Protein AF-A0A0H5QX95-F1 (afdb_monomer)

Solvent-accessible surface area (backbone atoms only — not comparable to full-atom values): 19730 Å² total; per-residue (Å²): 114,70,66,63,54,52,52,55,54,50,52,54,51,48,52,53,50,50,51,53,51,49,53,52,49,54,52,50,51,54,50,50,52,51,52,50,51,46,49,51,54,50,34,62,74,69,68,60,67,95,78,69,79,81,69,87,81,74,79,88,65,81,78,50,74,68,57,52,52,50,52,50,52,53,44,51,52,49,52,52,50,51,49,52,54,50,51,53,51,52,51,51,50,52,50,53,52,50,53,52,51,53,50,51,51,52,50,54,52,48,52,53,49,52,53,49,49,51,46,46,70,64,60,66,74,42,99,46,95,82,61,79,75,57,65,68,59,54,51,50,52,52,51,54,51,50,52,52,50,48,54,50,50,53,53,51,51,53,50,51,54,52,50,51,53,49,50,54,50,50,52,51,51,51,50,54,51,49,58,54,48,54,56,52,52,49,53,53,48,52,49,51,51,51,51,50,51,52,52,50,53,50,48,53,52,51,51,54,50,50,50,53,50,52,53,50,52,52,52,51,52,51,54,49,52,50,52,52,50,53,50,52,51,51,51,51,49,50,54,48,51,51,50,52,49,53,50,49,52,51,51,49,53,51,51,52,53,50,49,53,49,51,51,52,48,50,52,51,48,50,53,52,48,53,54,48,52,50,49,59,72,68,48,77,68,80,51,70,64,58,56,51,49,53,52,50,49,51,51,52,52,52,52,50,51,54,50,51,52,52,50,52,51,52,52,52,53,54,54,54,53,55,56,53,54,57,54,56,52,60,55,51,67,59,51,62,62,57,54,65,58,50,59,66,49,54,57,59,55,55,66,58,68,64,54,84,72,113

Foldseek 3Di:
DVVVVVVVVVVVVVVVVVVVVVVVVVVVVVLVVLVVVLVVVVCVVVVPDPPPDDDDDDPPDPDDPVRSVVSVVVSVVVVVVVVVVVVVVVVVVVVVVVVVVVVVVVVVVVVVVVVVCCCCQQQVPPPDNPDDGDPVSVVVVVVVVVVVVVVVVVVVVVVVVVVVVVVVVVVVVVVVCVVVVVVVVVVVVVVVVVVVVVVVVVVVVVVVVVVVVVVVVVVVVVVVVVVVVVVVVVVVVVVVVVVVVVVVVVVVVVVVVVVVVVVVVVVVVVVVVVVVVVVVVPPPPPDVVVVVVVVVVVVVVVVVVVVVVVVVVVVVVVVVVVVVVVVVVVVVVVVVVVVVVPVVVVVVVVVVVVVVPD

Secondary structure (DSSP, 8-state):
-HHHHHHHHHHHHHHHHHHHHHHHHHHHHHHHHHHHHHHHHHHHHHT--TTS---S----PPPPHHHHHHHHHHHHHHHHHHHHHHHHHHHHHHHHHHHHHHHHHHHHHHHHHHHHHHHIIIIIS-SSTTSPPPHHHHHHHHHHHHHHHHHHHHHHHHHHHHHHHHHHHHHHHHHHHHHHHHHHHHHHHHHHHHHHHHHHHHHHHHHHHHHHHHHHHHHHHHHHHHHHHHHHHHHHHHHHHHHHHHHHHHHHHHHHHHHHHHHHHHHHHHHHHHHHHHHHHHS-PPPHHHHHHHHHHHHHHHHHHHHHHHHHHHHHHHHHHHHHHHHHHHHHHHHHHHHTTTHHHHHHHHHHHS-S--

pLDDT: mean 83.18, std 14.87, range [41.19, 98.12]

Sequence (358 aa):
MSVNAEIEDDEVKLEHALQQVMEQTDTLVKENEMFAAYLLRQNAKMGITTDEELGDVVSIRPLTQAQKLEIILLEEQAIAADIDDITERAQKDINSLKEVIEESTIRCNEIRKDAYELRRDLLINVDDPKSEISADKIIKYFQEKINAKQEQCDKLQAKNNSLKLQIQKCDLQIKQKSEQGENLHQIDFQQLQIENSQYNAKIQQRNKQLLKLKMTTGKTVQVLNNAKHDLSNLLNENSRLNRDSAERESQISKMVNELNRVVSDIEKAKRVHKKSEGKLNNTEMPHIFDYVQQMSEIQKLQAQMKTWQRKTEIAQIGAKTKKKQKFQKSLRDHADLKTNNKLKADEAERNAQYASTF

Mean predicted aligned error: 19.97 Å

Organism: NCBI:txid70186

InterPro domains:
  IPR025254 CCDC113/CCDC96, coiled-coil [PF13870] (147-316)
  IPR051885 Coiled-coil domain-containing protein involved in ciliogenesis [PTHR15654] (10-330)

Structure (mmCIF, N/CA/C/O backbone):
data_AF-A0A0H5QX95-F1
#
_entry.id   AF-A0A0H5QX95-F1
#
loop_
_atom_site.group_PDB
_atom_site.id
_atom_site.type_symbol
_atom_site.label_atom_id
_atom_site.label_alt_id
_atom_site.label_comp_id
_atom_site.label_asym_id
_atom_site.label_entity_id
_atom_site.label_seq_id
_atom_site.pdbx_PDB_ins_code
_atom_site.Cartn_x
_atom_site.Cartn_y
_atom_site.Cartn_z
_atom_site.occupancy
_atom_site.B_iso_or_equiv
_atom_site.auth_seq_id
_atom_site.auth_comp_id
_atom_site.auth_asym_id
_atom_site.auth_atom_id
_atom_site.pdbx_PDB_model_num
ATOM 1 N N . MET A 1 1 ? -19.445 -64.650 -14.240 1.00 51.69 1 MET A N 1
ATOM 2 C CA . MET A 1 1 ? -18.675 -63.792 -13.313 1.00 51.69 1 MET A CA 1
ATOM 3 C C . MET A 1 1 ? -18.672 -62.325 -13.738 1.00 51.69 1 MET A C 1
ATOM 5 O O . MET A 1 1 ? -18.842 -61.511 -12.853 1.00 51.69 1 MET A O 1
ATOM 9 N N . SER A 1 2 ? -18.582 -61.979 -15.034 1.00 56.50 2 SER A N 1
ATOM 10 C CA . SER A 1 2 ? -18.628 -60.568 -15.492 1.00 56.50 2 SER A CA 1
ATOM 11 C C . SER A 1 2 ? -19.951 -59.843 -15.185 1.00 56.50 2 SER A C 1
ATOM 13 O O . SER A 1 2 ? -19.931 -58.744 -14.660 1.00 56.50 2 SER A O 1
ATOM 15 N N . VAL A 1 3 ? -21.097 -60.493 -15.426 1.00 58.84 3 VAL A N 1
ATOM 16 C CA . VAL A 1 3 ? -22.429 -59.862 -15.296 1.00 58.84 3 VAL A CA 1
ATOM 17 C C . VAL A 1 3 ? -22.815 -59.556 -13.842 1.00 58.84 3 VAL A C 1
ATOM 19 O O . VAL A 1 3 ? -23.413 -58.527 -13.576 1.00 58.84 3 VAL A O 1
ATOM 22 N N . ASN A 1 4 ? -22.443 -60.410 -12.879 1.00 60.12 4 ASN A N 1
ATOM 23 C CA . ASN A 1 4 ? -22.715 -60.132 -11.460 1.00 60.12 4 ASN A CA 1
ATOM 24 C C . ASN A 1 4 ? -21.856 -58.984 -10.920 1.00 60.12 4 ASN A C 1
ATOM 26 O O . ASN A 1 4 ? -22.342 -58.227 -10.096 1.00 60.12 4 ASN A O 1
ATOM 30 N N . ALA A 1 5 ? -20.614 -58.848 -11.395 1.00 60.88 5 ALA A N 1
ATOM 31 C CA . ALA A 1 5 ? -19.753 -57.732 -11.015 1.00 60.88 5 ALA A CA 1
ATOM 32 C C . ALA A 1 5 ? -20.238 -56.402 -11.624 1.00 60.88 5 ALA A C 1
ATOM 34 O O . ALA A 1 5 ? -20.121 -55.369 -10.984 1.00 60.88 5 ALA A O 1
ATOM 35 N N . GLU A 1 6 ? -20.813 -56.428 -12.832 1.00 63.06 6 GLU A N 1
ATOM 36 C CA . GLU A 1 6 ? -21.444 -55.253 -13.456 1.00 63.06 6 GLU A CA 1
ATOM 37 C C . GLU A 1 6 ? -22.732 -54.829 -12.732 1.00 63.06 6 GLU A C 1
ATOM 39 O O . GLU A 1 6 ? -22.939 -53.641 -12.516 1.00 63.06 6 GLU A O 1
ATOM 44 N N . ILE A 1 7 ? -23.565 -55.782 -12.299 1.00 69.44 7 ILE A N 1
ATOM 45 C CA . ILE A 1 7 ? -24.793 -55.492 -11.536 1.00 69.44 7 ILE A CA 1
ATOM 46 C C . ILE A 1 7 ? -24.467 -54.886 -10.163 1.00 69.44 7 ILE A C 1
ATOM 48 O O . ILE A 1 7 ? -25.114 -53.930 -9.751 1.00 69.44 7 ILE A O 1
ATOM 52 N N . GLU A 1 8 ? -23.458 -55.419 -9.473 1.00 72.62 8 GLU A N 1
ATOM 53 C CA . GLU A 1 8 ? -23.022 -54.929 -8.158 1.00 72.62 8 GLU A CA 1
ATOM 54 C C . GLU A 1 8 ? -22.387 -53.525 -8.264 1.00 72.62 8 GLU A C 1
ATOM 56 O O . GLU A 1 8 ? -22.631 -52.661 -7.425 1.00 72.62 8 GLU A O 1
ATOM 61 N N . ASP A 1 9 ? -21.648 -53.248 -9.345 1.00 76.06 9 ASP A N 1
ATOM 62 C CA . ASP A 1 9 ? -21.098 -51.916 -9.640 1.00 76.06 9 ASP A CA 1
ATOM 63 C C . ASP A 1 9 ? -22.194 -50.897 -10.026 1.00 76.06 9 ASP A C 1
ATOM 65 O O . ASP A 1 9 ? -22.097 -49.713 -9.701 1.00 76.06 9 ASP A O 1
ATOM 69 N N . ASP A 1 10 ? -23.269 -51.338 -10.683 1.00 80.19 10 ASP A N 1
ATOM 70 C CA . ASP A 1 10 ? -24.417 -50.487 -11.018 1.00 80.19 10 ASP A CA 1
ATOM 71 C C . ASP A 1 10 ? -25.326 -50.201 -9.809 1.00 80.19 10 ASP A C 1
ATOM 73 O O . ASP A 1 10 ? -25.863 -49.096 -9.700 1.00 80.19 10 ASP A O 1
ATOM 77 N N . GLU A 1 11 ? -25.451 -51.137 -8.865 1.00 84.56 11 GLU A N 1
ATOM 78 C CA . GLU A 1 11 ? -26.168 -50.939 -7.597 1.00 84.56 11 GLU A CA 1
ATOM 79 C C . GLU A 1 11 ? -25.460 -49.899 -6.714 1.00 84.56 11 GLU A C 1
ATOM 81 O O . GLU A 1 11 ? -26.091 -48.947 -6.251 1.00 84.56 11 GLU A O 1
ATOM 86 N N . VAL A 1 12 ? -24.129 -49.980 -6.598 1.00 84.75 12 VAL A N 1
ATOM 87 C CA . VAL A 1 12 ? -23.314 -48.984 -5.877 1.00 84.75 12 VAL A CA 1
ATOM 88 C C . VAL A 1 12 ? -23.410 -47.593 -6.521 1.00 84.75 12 VAL A C 1
ATOM 90 O O . VAL A 1 12 ? -23.521 -46.582 -5.820 1.00 84.75 12 VAL A O 1
ATOM 93 N N . LYS A 1 13 ? -23.410 -47.502 -7.858 1.00 85.69 13 LYS A N 1
ATOM 94 C CA . LYS A 1 13 ? -23.621 -46.220 -8.561 1.00 85.69 13 LYS A CA 1
ATOM 95 C C . LYS A 1 13 ? -25.009 -45.644 -8.296 1.00 85.69 13 LYS A C 1
ATOM 97 O O . LYS A 1 13 ? -25.142 -44.424 -8.176 1.00 85.69 13 LYS A O 1
ATOM 102 N N . LEU A 1 14 ? -26.031 -46.496 -8.219 1.00 88.50 14 LEU A N 1
ATOM 103 C CA . LEU A 1 14 ? -27.404 -46.075 -7.961 1.00 88.50 14 LEU A CA 1
ATOM 104 C C . LEU A 1 14 ? -27.579 -45.577 -6.521 1.00 88.50 14 LEU A C 1
ATOM 106 O O . LEU A 1 14 ? -28.212 -44.540 -6.321 1.00 88.50 14 LEU A O 1
ATOM 110 N N . GLU A 1 15 ? -26.973 -46.247 -5.538 1.00 88.06 15 GLU A N 1
ATOM 111 C CA . GLU A 1 15 ? -26.943 -45.783 -4.145 1.00 88.06 15 GLU A CA 1
ATOM 112 C C . GLU A 1 15 ? -26.248 -44.424 -4.015 1.00 88.06 15 GLU A C 1
ATOM 114 O O . GLU A 1 15 ? -26.789 -43.505 -3.398 1.00 88.06 15 GLU A O 1
ATOM 119 N N . HIS A 1 16 ? -25.094 -44.249 -4.665 1.00 89.81 16 HIS A N 1
ATOM 120 C CA . HIS A 1 16 ? -24.393 -42.965 -4.674 1.00 89.81 16 HIS A CA 1
ATOM 121 C C . HIS A 1 16 ? -25.232 -41.854 -5.331 1.00 89.81 16 HIS A C 1
ATOM 123 O O . HIS A 1 16 ? -25.285 -40.728 -4.833 1.00 89.81 16 HIS A O 1
ATOM 129 N N . ALA A 1 17 ? -25.914 -42.152 -6.442 1.00 89.94 17 ALA A N 1
ATOM 130 C CA . ALA A 1 17 ? -26.802 -41.197 -7.103 1.00 89.94 17 ALA A CA 1
ATOM 131 C C . ALA A 1 17 ? -28.010 -40.828 -6.225 1.00 89.94 17 ALA A C 1
ATOM 133 O O . ALA A 1 17 ? -28.379 -39.655 -6.155 1.00 89.94 17 ALA A O 1
ATOM 134 N N . LEU A 1 18 ? -28.598 -41.800 -5.521 1.00 90.62 18 LEU A N 1
ATOM 135 C CA . LEU A 1 18 ? -29.688 -41.563 -4.576 1.00 90.62 18 LEU A CA 1
ATOM 136 C C . LEU A 1 18 ? -29.231 -40.662 -3.425 1.00 90.62 18 LEU A C 1
ATOM 138 O O . LEU A 1 18 ? -29.912 -39.687 -3.111 1.00 90.62 18 LEU A O 1
ATOM 142 N N . GLN A 1 19 ? -28.060 -40.936 -2.847 1.00 92.88 19 GLN A N 1
ATOM 143 C CA . GLN A 1 19 ? -27.494 -40.115 -1.781 1.00 92.88 19 GLN A CA 1
ATOM 144 C C . GLN A 1 19 ? -27.239 -38.675 -2.246 1.00 92.88 19 GLN A C 1
ATOM 146 O O . GLN A 1 19 ? -27.608 -37.729 -1.551 1.00 92.88 19 GLN A O 1
ATOM 151 N N . GLN A 1 20 ? -26.708 -38.490 -3.456 1.00 92.44 20 GLN A N 1
ATOM 152 C CA . GLN A 1 20 ? -26.499 -37.160 -4.029 1.00 92.44 20 GLN A CA 1
ATOM 153 C C . GLN A 1 20 ? -27.817 -36.390 -4.222 1.00 92.44 20 GLN A C 1
ATOM 155 O O . GLN A 1 20 ? -27.879 -35.188 -3.959 1.00 92.44 20 GLN A O 1
ATOM 160 N N . VAL A 1 21 ? -28.884 -37.064 -4.664 1.00 92.50 21 VAL A N 1
ATOM 161 C CA . VAL A 1 21 ? -30.214 -36.450 -4.820 1.00 92.50 21 VAL A CA 1
ATOM 162 C C . VAL A 1 21 ? -30.836 -36.108 -3.465 1.00 92.50 21 VAL A C 1
ATOM 164 O O . VAL A 1 21 ? -31.460 -35.054 -3.333 1.00 92.50 21 VAL A O 1
ATOM 167 N N . MET A 1 22 ? -30.652 -36.953 -2.448 1.00 92.88 22 MET A N 1
ATOM 168 C CA . MET A 1 22 ? -31.105 -36.666 -1.084 1.00 92.88 22 MET A CA 1
ATOM 169 C C . MET A 1 22 ? -30.407 -35.427 -0.518 1.00 92.88 22 MET A C 1
ATOM 171 O O . MET A 1 22 ? -31.083 -34.513 -0.056 1.00 92.88 22 MET A O 1
ATOM 175 N N . GLU A 1 23 ? -29.082 -35.337 -0.650 1.00 92.50 23 GLU A N 1
ATOM 176 C CA . GLU A 1 23 ? -28.319 -34.160 -0.219 1.00 92.50 23 GLU A CA 1
ATOM 177 C C . GLU A 1 23 ? -28.776 -32.885 -0.946 1.00 92.50 23 GLU A C 1
ATOM 179 O O . GLU A 1 23 ? -28.987 -31.847 -0.317 1.00 92.50 23 GLU A O 1
ATOM 184 N N . GLN A 1 24 ? -29.000 -32.955 -2.262 1.00 91.44 24 GLN A N 1
ATOM 185 C CA . GLN A 1 24 ? -29.540 -31.828 -3.030 1.00 91.44 24 GLN A CA 1
ATOM 186 C C . GLN A 1 24 ? -30.939 -31.424 -2.556 1.00 91.44 24 GLN A C 1
ATOM 188 O O . GLN A 1 24 ? -31.224 -30.235 -2.409 1.00 91.44 24 GLN A 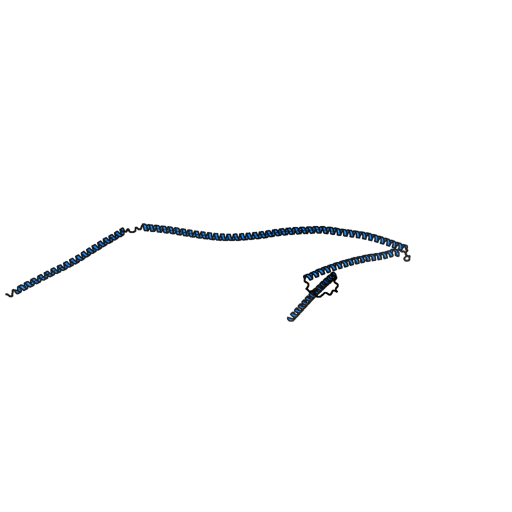O 1
ATOM 193 N N . THR A 1 25 ? -31.801 -32.398 -2.274 1.00 92.81 25 THR A N 1
ATOM 194 C CA . THR A 1 25 ? -33.148 -32.141 -1.754 1.00 92.81 25 THR A CA 1
ATOM 195 C C . THR A 1 25 ? -33.076 -31.438 -0.400 1.00 92.81 25 THR A C 1
ATOM 197 O O . THR A 1 25 ? -33.723 -30.409 -0.223 1.00 92.81 25 THR A O 1
ATOM 200 N N . ASP A 1 26 ? -32.221 -31.903 0.511 1.00 92.25 26 ASP A N 1
ATOM 201 C CA . ASP A 1 26 ? -32.013 -31.271 1.817 1.00 92.25 26 ASP A CA 1
ATOM 202 C C . ASP A 1 26 ? -31.502 -29.830 1.687 1.00 92.25 26 ASP A C 1
ATOM 204 O O . ASP A 1 26 ? -31.935 -28.942 2.426 1.00 92.25 26 ASP A O 1
ATOM 208 N N . THR A 1 27 ? -30.599 -29.564 0.736 1.00 88.25 27 THR A N 1
ATOM 209 C CA . THR A 1 27 ? -30.129 -28.191 0.486 1.00 88.25 27 THR A CA 1
ATOM 210 C C . THR A 1 27 ? -31.245 -27.280 -0.019 1.00 88.25 27 THR A C 1
ATOM 212 O O . THR A 1 27 ? -31.365 -26.155 0.462 1.00 88.25 27 THR A O 1
ATOM 215 N N . LEU A 1 28 ? -32.100 -27.768 -0.923 1.00 86.62 28 LEU A N 1
ATOM 216 C CA . LEU A 1 28 ? -33.229 -27.005 -1.457 1.00 86.62 28 LEU A CA 1
ATOM 217 C C . LEU A 1 28 ? -34.307 -26.753 -0.401 1.00 86.62 28 LEU A C 1
ATOM 219 O O . LEU A 1 28 ? -34.898 -25.677 -0.379 1.00 86.62 28 LEU A O 1
ATOM 223 N N . VAL A 1 29 ? -34.557 -27.717 0.489 1.00 90.44 29 VAL A N 1
ATOM 224 C CA . VAL A 1 29 ? -35.488 -27.541 1.612 1.00 90.44 29 VAL A CA 1
ATOM 225 C C . VAL A 1 29 ? -35.004 -26.416 2.524 1.00 90.44 29 VAL A C 1
ATOM 227 O O . VAL A 1 29 ? -35.762 -25.483 2.777 1.00 90.44 29 VAL A O 1
ATOM 230 N N . LYS A 1 30 ? -33.729 -26.432 2.928 1.00 87.00 30 LYS A N 1
ATOM 231 C CA . LYS A 1 30 ? -33.139 -25.367 3.760 1.00 87.00 30 LYS A CA 1
ATOM 232 C C . LYS A 1 30 ? -33.158 -24.004 3.068 1.00 87.00 30 LYS A C 1
ATOM 234 O O . LYS A 1 30 ? -33.430 -22.989 3.704 1.00 87.00 30 LYS A O 1
ATOM 239 N N . GLU A 1 31 ? -32.878 -23.970 1.766 1.00 85.00 31 GLU A N 1
ATOM 240 C CA . GLU A 1 31 ? -32.945 -22.743 0.966 1.00 85.00 31 GLU A CA 1
ATOM 241 C C . GLU A 1 31 ? -34.378 -22.177 0.940 1.00 85.00 31 GLU A C 1
ATOM 243 O O . GLU A 1 31 ? -34.580 -20.984 1.170 1.00 85.00 31 GLU A O 1
ATOM 248 N N . ASN A 1 32 ? -35.380 -23.036 0.740 1.00 86.38 32 ASN A N 1
ATOM 249 C CA . ASN A 1 32 ? -36.789 -22.643 0.743 1.00 86.38 32 ASN A CA 1
ATOM 250 C C . ASN A 1 32 ? -37.267 -22.173 2.122 1.00 86.38 32 ASN A C 1
ATOM 252 O O . ASN A 1 32 ? -38.012 -21.198 2.198 1.00 86.38 32 ASN A O 1
ATOM 256 N N . GLU A 1 33 ? -36.838 -22.826 3.203 1.00 87.62 33 GLU A N 1
ATOM 257 C CA . GLU A 1 33 ? -37.127 -22.390 4.575 1.00 87.62 33 GLU A CA 1
ATOM 258 C C . GLU A 1 33 ? -36.567 -20.990 4.846 1.00 87.62 33 GLU A C 1
ATOM 260 O O . GLU A 1 33 ? -37.268 -20.135 5.388 1.00 87.62 33 GLU A O 1
ATOM 265 N N . MET A 1 34 ? -35.335 -20.723 4.406 1.00 86.00 34 MET A N 1
ATOM 266 C CA . MET A 1 34 ? -34.700 -19.413 4.546 1.00 86.00 34 MET A CA 1
ATOM 267 C C . MET A 1 34 ? -35.433 -18.336 3.734 1.00 86.00 34 MET A C 1
ATOM 269 O O . MET A 1 34 ? -35.725 -17.260 4.256 1.00 86.00 34 MET A O 1
ATOM 273 N N . PHE A 1 35 ? -35.832 -18.630 2.493 1.00 86.75 35 PHE A N 1
ATOM 274 C CA . PHE A 1 35 ? -36.638 -17.694 1.704 1.00 86.75 35 PHE A CA 1
ATOM 275 C C . PHE A 1 35 ? -38.032 -17.464 2.292 1.00 86.75 35 PHE A C 1
ATOM 277 O O . PHE A 1 35 ? -38.523 -16.335 2.273 1.00 86.75 35 PHE A O 1
ATOM 284 N N . ALA A 1 36 ? -38.666 -18.498 2.843 1.00 86.06 36 ALA A N 1
ATOM 285 C CA . ALA A 1 36 ? -39.937 -18.356 3.539 1.00 86.06 36 ALA A CA 1
ATOM 286 C C . ALA A 1 36 ? -39.793 -17.461 4.782 1.00 86.06 36 ALA A C 1
ATOM 288 O O . ALA A 1 36 ? -40.630 -16.584 4.997 1.00 86.06 36 ALA A O 1
ATOM 289 N N . ALA A 1 37 ? -38.714 -17.619 5.556 1.00 84.56 37 ALA A N 1
ATOM 290 C CA . ALA A 1 37 ? -38.405 -16.759 6.698 1.00 84.56 37 ALA A CA 1
ATOM 291 C C . ALA A 1 37 ? -38.192 -15.296 6.276 1.00 84.56 37 ALA A C 1
ATOM 293 O O . ALA A 1 37 ? -38.796 -14.392 6.861 1.00 84.56 37 ALA A O 1
ATOM 294 N N . TYR A 1 38 ? -37.430 -15.065 5.203 1.00 86.25 38 TYR A N 1
ATOM 295 C CA . TYR A 1 38 ? -37.239 -13.733 4.632 1.00 86.25 38 TYR A CA 1
ATOM 296 C C . TYR A 1 38 ? -38.572 -13.086 4.225 1.00 86.25 38 TYR A C 1
ATOM 298 O O . TYR A 1 38 ? -38.851 -11.942 4.595 1.00 86.25 38 TYR A O 1
ATOM 306 N N . LEU A 1 39 ? -39.433 -13.826 3.518 1.00 85.00 39 LEU A N 1
ATOM 307 C CA . LEU A 1 39 ? -40.754 -13.341 3.109 1.00 85.00 39 LEU A CA 1
ATOM 308 C C . LEU A 1 39 ? -41.641 -13.025 4.314 1.00 85.00 39 LEU A C 1
ATOM 310 O O . LEU A 1 39 ? -42.301 -11.990 4.324 1.00 85.00 39 LEU A O 1
ATOM 314 N N . LEU A 1 40 ? -41.629 -13.861 5.355 1.00 84.75 40 LEU A N 1
ATOM 315 C CA . LEU A 1 40 ? -42.364 -13.595 6.594 1.00 84.75 40 LEU A CA 1
ATOM 316 C C . LEU A 1 40 ? -41.897 -12.296 7.259 1.00 84.75 40 LEU A C 1
ATOM 318 O O . LEU A 1 40 ? -42.730 -11.467 7.630 1.00 84.75 40 LEU A O 1
ATOM 322 N N . ARG A 1 41 ? -40.582 -12.067 7.362 1.00 83.06 41 ARG A N 1
ATOM 323 C CA . ARG A 1 41 ? -40.036 -10.814 7.911 1.00 83.06 41 ARG A CA 1
ATOM 324 C C . ARG A 1 41 ? -40.379 -9.610 7.046 1.00 83.06 41 ARG A C 1
ATOM 326 O O . ARG A 1 41 ? -40.667 -8.540 7.577 1.00 83.06 41 ARG A O 1
ATOM 333 N N . GLN A 1 42 ? -40.341 -9.758 5.725 1.00 82.12 42 GLN A N 1
ATOM 334 C CA . GLN A 1 42 ? -40.673 -8.681 4.800 1.00 82.12 42 GLN A CA 1
ATOM 335 C C . GLN A 1 42 ? -42.162 -8.331 4.865 1.00 82.12 42 GLN A C 1
ATOM 337 O O . GLN A 1 42 ? -42.504 -7.153 4.964 1.00 82.12 42 GLN A O 1
ATOM 342 N N . ASN A 1 43 ? -43.036 -9.335 4.909 1.00 80.31 43 ASN A N 1
ATOM 343 C CA . ASN A 1 43 ? -44.477 -9.152 5.071 1.00 80.31 43 ASN A CA 1
ATOM 344 C C . ASN A 1 43 ? -44.807 -8.506 6.422 1.00 80.31 43 ASN A C 1
ATOM 346 O O . ASN A 1 43 ? -45.608 -7.573 6.472 1.00 80.31 43 ASN A O 1
ATOM 350 N N . ALA A 1 44 ? -44.120 -8.914 7.496 1.00 77.12 44 ALA A N 1
ATOM 351 C CA . ALA A 1 44 ? -44.236 -8.283 8.809 1.00 77.12 44 ALA A CA 1
ATOM 352 C C . ALA A 1 44 ? -43.782 -6.810 8.796 1.00 77.12 44 ALA A C 1
ATOM 354 O O . ALA A 1 44 ? -44.447 -5.961 9.386 1.00 77.12 44 ALA A O 1
ATOM 355 N N . LYS A 1 45 ? -42.692 -6.476 8.087 1.00 75.62 45 LYS A N 1
ATOM 356 C CA . LYS A 1 45 ? -42.226 -5.084 7.911 1.00 75.62 45 LYS A CA 1
ATOM 357 C C . LYS A 1 45 ? -43.188 -4.232 7.076 1.00 75.62 45 LYS A C 1
ATOM 359 O O . LYS A 1 45 ? -43.314 -3.040 7.336 1.00 75.62 45 LYS A O 1
ATOM 364 N N . MET A 1 46 ? -43.844 -4.829 6.082 1.00 70.19 46 MET A N 1
ATOM 365 C CA . MET A 1 46 ? -44.781 -4.152 5.175 1.00 70.19 46 MET A CA 1
ATOM 366 C C . MET A 1 46 ? -46.213 -4.075 5.727 1.00 70.19 46 MET A C 1
ATOM 368 O O . MET A 1 46 ? -47.058 -3.428 5.114 1.00 70.19 46 MET A O 1
ATOM 372 N N . GLY A 1 47 ? -46.497 -4.709 6.871 1.00 64.50 47 GLY A N 1
ATOM 373 C CA . GLY A 1 47 ? -47.824 -4.705 7.492 1.00 64.50 47 GLY A CA 1
ATOM 374 C C . GLY A 1 47 ? -48.891 -5.459 6.692 1.00 64.50 47 GLY A C 1
ATOM 375 O O . GLY A 1 47 ? -50.078 -5.199 6.873 1.00 64.50 47 GLY A O 1
ATOM 376 N N . ILE A 1 48 ? -48.485 -6.371 5.803 1.00 61.19 48 ILE A N 1
ATOM 377 C CA . ILE A 1 48 ? -49.402 -7.145 4.960 1.00 61.19 48 ILE A CA 1
ATOM 378 C C . ILE A 1 48 ? -49.975 -8.289 5.803 1.00 61.19 48 ILE A C 1
ATOM 380 O O . ILE A 1 48 ? -49.267 -9.230 6.163 1.00 61.19 48 ILE A O 1
ATOM 384 N N . THR A 1 49 ? -51.262 -8.198 6.133 1.00 56.41 49 THR A N 1
ATOM 385 C CA . THR A 1 49 ? -52.050 -9.295 6.706 1.00 56.41 49 THR A CA 1
ATOM 386 C C . THR A 1 49 ? -52.421 -10.282 5.605 1.00 56.41 49 THR A C 1
ATOM 388 O O . THR A 1 49 ? -52.826 -9.872 4.524 1.00 56.41 49 THR A O 1
ATOM 391 N N . THR A 1 50 ? -52.300 -11.576 5.885 1.00 53.34 50 THR A N 1
ATOM 392 C CA . THR A 1 50 ? -52.350 -12.715 4.946 1.00 53.34 50 THR A CA 1
ATOM 393 C C . THR A 1 50 ? -53.653 -12.927 4.153 1.00 53.34 50 THR A C 1
ATOM 395 O O . THR A 1 50 ? -53.758 -13.935 3.464 1.00 53.34 50 THR A O 1
ATOM 398 N N . ASP A 1 51 ? -54.612 -12.001 4.206 1.00 48.41 51 ASP A N 1
ATOM 399 C CA . ASP A 1 51 ? -55.963 -12.165 3.643 1.00 48.41 51 ASP A CA 1
ATOM 400 C C . ASP A 1 51 ? -56.227 -11.350 2.361 1.00 48.41 51 ASP A C 1
ATOM 402 O O . ASP A 1 51 ? -57.354 -11.333 1.867 1.00 48.41 51 ASP A O 1
ATOM 406 N N . GLU A 1 52 ? -55.220 -10.700 1.769 1.00 52.16 52 GLU A N 1
ATOM 407 C CA . GLU A 1 52 ? -55.340 -10.218 0.386 1.00 52.16 52 GLU A CA 1
ATOM 408 C C . GLU A 1 52 ? -54.931 -11.336 -0.579 1.00 52.16 52 GLU A C 1
ATOM 410 O O . GLU A 1 52 ? -53.747 -11.631 -0.756 1.00 52.16 52 GLU A O 1
ATOM 415 N N . GLU A 1 53 ? -55.940 -11.981 -1.179 1.00 50.72 53 GLU A N 1
ATOM 416 C CA . GLU A 1 53 ? -55.791 -12.922 -2.291 1.00 50.72 53 GLU A CA 1
ATOM 417 C C . GLU A 1 53 ? -54.814 -12.346 -3.327 1.00 50.72 53 GLU A C 1
ATOM 419 O O . GLU A 1 53 ? -55.096 -11.338 -3.981 1.00 50.72 53 GLU A O 1
ATOM 424 N N . LEU A 1 54 ? -53.645 -12.985 -3.466 1.00 49.41 54 LEU A N 1
ATOM 425 C CA . LEU A 1 54 ? -52.680 -12.635 -4.501 1.00 49.41 54 LEU A CA 1
ATOM 426 C C . LEU A 1 54 ? -53.341 -12.851 -5.864 1.00 49.41 54 LEU A C 1
ATOM 428 O O . LEU A 1 54 ? -53.512 -13.980 -6.325 1.00 49.41 54 LEU A O 1
ATOM 432 N N . GLY A 1 55 ? -53.711 -11.734 -6.485 1.00 42.16 55 GLY A N 1
ATOM 433 C CA . GLY A 1 55 ? -54.224 -11.674 -7.839 1.00 42.16 55 GLY A CA 1
ATOM 434 C C . GLY A 1 55 ? -53.297 -12.363 -8.839 1.00 42.16 55 GLY A C 1
ATOM 435 O O . GLY A 1 55 ? -52.070 -12.345 -8.730 1.00 42.16 55 GLY A O 1
ATOM 436 N N . ASP A 1 56 ? -53.956 -12.970 -9.815 1.00 47.81 56 ASP A N 1
ATOM 437 C CA . ASP A 1 56 ? -53.423 -13.742 -10.925 1.00 47.81 56 ASP A CA 1
ATOM 438 C C . ASP A 1 56 ? -52.192 -13.090 -11.599 1.00 47.81 56 ASP A C 1
ATOM 440 O O . ASP A 1 56 ? -52.178 -11.899 -11.915 1.00 47.81 56 ASP A O 1
ATOM 444 N N . VAL A 1 57 ? -51.196 -13.929 -11.910 1.00 47.53 57 VAL A N 1
ATOM 445 C CA . VAL A 1 57 ? -50.006 -13.648 -12.742 1.00 47.53 57 VAL A CA 1
ATOM 446 C C . VAL A 1 57 ? -48.882 -12.815 -12.094 1.00 47.53 57 VAL A C 1
ATOM 448 O O . VAL A 1 57 ? -48.538 -11.720 -12.539 1.00 47.53 57 VAL A O 1
ATOM 451 N N . VAL A 1 58 ? -48.146 -13.422 -11.156 1.00 50.62 58 VAL A N 1
ATOM 452 C CA . VAL A 1 58 ? -46.708 -13.127 -11.023 1.00 50.62 58 VAL A CA 1
ATOM 453 C C . VAL A 1 58 ? -45.970 -14.053 -11.983 1.00 50.62 58 VAL A C 1
ATOM 455 O O . VAL A 1 58 ? -45.961 -15.268 -11.810 1.00 50.62 58 VAL A O 1
ATOM 458 N N . SER A 1 59 ? -45.370 -13.482 -13.027 1.00 47.31 59 SER A N 1
ATOM 459 C CA . SER A 1 59 ? -44.423 -14.193 -13.889 1.00 47.31 59 SER A CA 1
ATOM 460 C C . SER A 1 59 ? -43.377 -14.872 -13.003 1.00 47.31 59 SER A C 1
ATOM 462 O O . SER A 1 59 ? -42.574 -14.186 -12.366 1.00 47.31 59 SER A O 1
ATOM 464 N N . ILE A 1 60 ? -43.423 -16.207 -12.923 1.00 55.88 60 ILE A N 1
ATOM 465 C CA . ILE A 1 60 ? -42.483 -17.027 -12.152 1.00 55.88 60 ILE A CA 1
ATOM 466 C C . ILE A 1 60 ? -41.142 -16.963 -12.880 1.00 55.88 60 ILE A C 1
ATOM 468 O O . ILE A 1 60 ? -40.758 -17.851 -13.641 1.00 55.88 60 ILE A O 1
ATOM 472 N N . ARG A 1 61 ? -40.440 -15.845 -12.715 1.00 65.06 61 ARG A N 1
ATOM 473 C CA . ARG A 1 61 ? -39.075 -15.697 -13.185 1.00 65.06 61 ARG A CA 1
ATOM 474 C C . ARG A 1 61 ? -38.180 -16.360 -12.141 1.00 65.06 61 ARG A C 1
ATOM 476 O O . ARG A 1 61 ? -38.248 -15.966 -10.977 1.00 65.06 61 ARG A O 1
ATOM 483 N N . PRO A 1 62 ? -37.340 -17.336 -12.522 1.00 70.06 62 PRO A N 1
ATOM 484 C CA . PRO A 1 62 ? -36.392 -17.912 -11.585 1.00 70.06 62 PRO A CA 1
ATOM 485 C C . PRO A 1 62 ? -35.488 -16.798 -11.058 1.00 70.06 62 PRO A C 1
ATOM 487 O O . PRO A 1 62 ? -34.953 -15.997 -11.834 1.00 70.06 62 PRO A O 1
ATOM 490 N N . LEU A 1 63 ? -35.362 -16.733 -9.733 1.00 77.12 63 LEU A N 1
ATOM 491 C CA . LEU A 1 63 ? -34.509 -15.761 -9.072 1.00 77.12 63 LEU A CA 1
ATOM 492 C C . LEU A 1 63 ? -33.072 -15.950 -9.568 1.00 77.12 63 LEU A C 1
ATOM 494 O O . LEU A 1 63 ? -32.566 -17.074 -9.626 1.00 77.12 63 LEU A O 1
ATOM 498 N N . THR A 1 64 ? -32.415 -14.861 -9.960 1.00 84.75 64 THR A N 1
ATOM 499 C CA . THR A 1 64 ? -31.015 -14.949 -10.389 1.00 84.75 64 THR A CA 1
ATOM 500 C C . THR A 1 64 ? -30.129 -15.341 -9.206 1.00 84.75 64 THR A C 1
ATOM 502 O O . THR A 1 64 ? -30.435 -15.010 -8.061 1.00 84.75 64 THR A O 1
ATOM 505 N N . GLN A 1 65 ? -28.998 -16.006 -9.467 1.00 82.62 65 GLN A N 1
ATOM 506 C CA . GLN A 1 65 ? -28.063 -16.403 -8.405 1.00 82.62 65 GLN A CA 1
ATOM 507 C C . GLN A 1 65 ? -27.636 -15.212 -7.531 1.00 82.62 65 GLN A C 1
ATOM 509 O O . GLN A 1 65 ? -27.501 -15.350 -6.321 1.00 82.62 65 GLN A O 1
ATOM 514 N N . ALA A 1 66 ? -27.473 -14.030 -8.134 1.00 84.56 66 ALA A N 1
ATOM 515 C CA . ALA A 1 66 ? -27.141 -12.804 -7.416 1.00 84.56 66 ALA A CA 1
ATOM 516 C C . ALA A 1 66 ? -28.241 -12.385 -6.425 1.00 84.56 66 ALA A C 1
ATOM 518 O O . ALA A 1 66 ? -27.938 -12.076 -5.280 1.00 84.56 66 ALA A O 1
ATOM 519 N N . GLN A 1 67 ? -29.509 -12.441 -6.836 1.00 85.44 67 GLN A N 1
ATOM 520 C CA . GLN A 1 67 ? -30.647 -12.111 -5.972 1.00 85.44 67 GLN A CA 1
ATOM 521 C C . GLN A 1 67 ? -30.823 -13.126 -4.835 1.00 85.44 67 GLN A C 1
ATOM 523 O O . GLN A 1 67 ? -31.156 -12.743 -3.721 1.00 85.44 67 GLN A O 1
ATOM 528 N N . LYS A 1 68 ? -30.560 -14.416 -5.089 1.00 85.69 68 LYS A N 1
ATOM 529 C CA . LYS A 1 68 ? -30.567 -15.443 -4.034 1.00 85.69 68 LYS A CA 1
ATOM 530 C C . LYS A 1 68 ? -29.518 -15.146 -2.964 1.00 85.69 68 LYS A C 1
ATOM 532 O O . LYS A 1 68 ? -29.833 -15.175 -1.781 1.00 85.69 68 LYS A O 1
ATOM 537 N N . LEU A 1 69 ? -28.294 -14.818 -3.386 1.00 86.50 69 LEU A N 1
ATOM 538 C CA . LEU A 1 69 ? -27.208 -14.438 -2.477 1.00 86.50 69 LEU A CA 1
ATOM 539 C C . LEU A 1 69 ? -27.535 -13.166 -1.690 1.00 86.50 69 LEU A C 1
ATOM 541 O O . LEU A 1 69 ? -27.232 -13.094 -0.506 1.00 86.50 69 LEU A O 1
ATOM 545 N N . GLU A 1 70 ? -28.177 -12.183 -2.317 1.00 88.44 70 GLU A N 1
ATOM 546 C CA . GLU A 1 70 ? -28.617 -10.962 -1.637 1.00 88.44 70 GLU A CA 1
ATOM 547 C C . GLU A 1 70 ? -29.642 -11.256 -0.532 1.00 88.44 70 GLU A C 1
ATOM 549 O O . GLU A 1 70 ? -29.489 -10.765 0.585 1.00 88.44 70 GLU A O 1
ATOM 554 N N . ILE A 1 71 ? -30.638 -12.107 -0.802 1.00 87.81 71 ILE A N 1
ATOM 555 C CA . ILE A 1 71 ? -31.617 -12.522 0.213 1.00 87.81 71 ILE A CA 1
ATOM 556 C C . ILE A 1 71 ? -30.936 -13.281 1.356 1.00 87.81 71 ILE A C 1
ATOM 558 O O . ILE A 1 71 ? -31.216 -12.990 2.516 1.00 87.81 71 ILE A O 1
ATOM 562 N N . ILE A 1 72 ? -30.008 -14.194 1.043 1.00 87.62 72 ILE A N 1
ATOM 563 C CA . ILE A 1 72 ? -29.227 -14.923 2.056 1.00 87.62 72 ILE A CA 1
ATOM 564 C C . ILE A 1 72 ? -28.490 -13.945 2.969 1.00 87.62 72 ILE A C 1
ATOM 566 O O . ILE A 1 72 ? -28.585 -14.069 4.183 1.00 87.62 72 ILE A O 1
ATOM 570 N N . LEU A 1 73 ? -27.793 -12.957 2.402 1.00 88.81 73 LEU A N 1
ATOM 571 C CA . LEU A 1 73 ? -27.038 -11.975 3.184 1.00 88.81 73 LEU A CA 1
ATOM 572 C C . LEU A 1 73 ? -27.946 -11.128 4.082 1.00 88.81 73 LEU A C 1
ATOM 574 O O . LEU A 1 73 ? -27.587 -10.830 5.219 1.00 88.81 73 LEU A O 1
ATOM 578 N N . LEU A 1 74 ? -29.121 -10.733 3.587 1.00 89.56 74 LEU A N 1
ATOM 579 C CA . LEU A 1 74 ? -30.090 -9.974 4.380 1.00 89.56 74 LEU A CA 1
ATOM 580 C C . LEU A 1 74 ? -30.673 -10.809 5.523 1.00 89.56 74 LEU A C 1
ATOM 582 O O . LEU A 1 74 ? -30.836 -10.297 6.630 1.00 89.56 74 LEU A O 1
ATOM 586 N N . GLU A 1 75 ? -30.984 -12.076 5.265 1.00 87.44 75 GLU A N 1
ATOM 587 C CA . GLU A 1 75 ? -31.524 -12.981 6.276 1.00 87.44 75 GLU A CA 1
ATOM 588 C C . GLU A 1 75 ? -30.454 -13.379 7.301 1.00 87.44 75 GLU A C 1
ATOM 590 O O . GLU A 1 75 ? -30.734 -13.406 8.495 1.00 87.44 75 GLU A O 1
ATOM 595 N N . GLU A 1 76 ? -29.205 -13.575 6.875 1.00 90.06 76 GLU A N 1
ATOM 596 C CA . GLU A 1 76 ? -28.054 -13.775 7.761 1.00 90.06 76 GLU A CA 1
ATOM 597 C C . GLU A 1 76 ? -27.879 -12.586 8.715 1.00 90.06 76 GLU A C 1
ATOM 599 O O . GLU A 1 76 ? -27.750 -12.776 9.924 1.00 90.06 76 GLU A O 1
ATOM 604 N N . GLN A 1 77 ? -27.950 -11.355 8.198 1.00 90.62 77 GLN A N 1
ATOM 605 C CA . GLN A 1 77 ? -27.894 -10.146 9.024 1.00 90.62 77 GLN A CA 1
ATOM 606 C C . GLN A 1 77 ? -29.080 -10.044 9.991 1.00 90.62 77 GLN A C 1
ATOM 608 O O . GLN A 1 77 ? -28.897 -9.636 11.138 1.00 90.62 77 GLN A O 1
ATOM 613 N N . ALA A 1 78 ? -30.287 -10.413 9.555 1.00 89.94 78 ALA A N 1
ATOM 614 C CA . ALA A 1 78 ? -31.471 -10.401 10.409 1.00 89.94 78 ALA A CA 1
ATOM 615 C C . ALA A 1 78 ? -31.370 -11.436 11.541 1.00 89.94 78 ALA A C 1
ATOM 617 O O . ALA A 1 78 ? -31.650 -11.112 12.691 1.00 89.94 78 ALA A O 1
ATOM 618 N N . ILE A 1 79 ? -30.918 -12.653 11.232 1.00 90.88 79 ILE A N 1
ATOM 619 C CA . ILE A 1 79 ? -30.693 -13.712 12.222 1.00 90.88 79 ILE A CA 1
ATOM 620 C C . ILE A 1 79 ? -29.597 -13.302 13.207 1.00 90.88 79 ILE A C 1
ATOM 622 O O . ILE A 1 79 ? -29.756 -13.510 14.406 1.00 90.88 79 ILE A O 1
ATOM 626 N N . ALA A 1 80 ? -28.506 -12.696 12.731 1.00 93.56 80 ALA A N 1
ATOM 627 C CA . ALA A 1 80 ? -27.449 -12.192 13.604 1.00 93.56 80 ALA A CA 1
ATOM 628 C C . ALA A 1 80 ? -27.986 -11.142 14.594 1.00 93.56 80 ALA A C 1
ATOM 630 O O . ALA A 1 80 ? -27.729 -11.248 15.790 1.00 93.56 80 ALA A O 1
ATOM 631 N N . ALA A 1 81 ? -28.799 -10.193 14.117 1.00 93.62 81 ALA A N 1
ATOM 632 C CA . ALA A 1 81 ? -29.435 -9.198 14.977 1.00 93.62 81 ALA A CA 1
ATOM 633 C C . ALA A 1 81 ? -30.394 -9.832 16.004 1.00 93.62 81 ALA A C 1
ATOM 635 O O . ALA A 1 81 ? -30.372 -9.453 17.172 1.00 93.62 81 ALA A O 1
ATOM 636 N N . ASP A 1 82 ? -31.197 -10.825 15.604 1.00 92.31 82 ASP A N 1
ATOM 637 C CA . ASP A 1 82 ? -32.085 -11.546 16.525 1.00 92.31 82 ASP A CA 1
ATOM 638 C C . ASP A 1 82 ? -31.298 -12.310 17.603 1.00 92.31 82 ASP A C 1
ATOM 640 O O . ASP A 1 82 ? -31.701 -12.337 18.768 1.00 92.31 82 ASP A O 1
ATOM 644 N N . ILE A 1 83 ? -30.177 -12.936 17.229 1.00 94.75 83 ILE A N 1
ATOM 645 C CA . ILE A 1 83 ? -29.279 -13.614 18.171 1.00 94.75 83 ILE A CA 1
ATOM 646 C C . ILE A 1 83 ? -28.728 -12.604 19.180 1.00 94.75 83 ILE A C 1
ATOM 648 O O . ILE A 1 83 ? -28.793 -12.864 20.383 1.00 94.75 83 ILE A O 1
ATOM 652 N N . ASP A 1 84 ? -28.237 -11.452 18.725 1.00 95.44 84 ASP A N 1
ATOM 653 C CA . ASP A 1 84 ? -27.714 -10.405 19.606 1.00 95.44 84 ASP A CA 1
ATOM 654 C C . ASP A 1 84 ? -28.794 -9.914 20.587 1.00 95.44 84 ASP A C 1
ATOM 656 O O . ASP A 1 84 ? -28.576 -9.904 21.801 1.00 95.44 84 ASP A O 1
ATOM 660 N N . ASP A 1 85 ? -30.005 -9.641 20.102 1.00 95.50 85 ASP A N 1
ATOM 661 C CA . ASP A 1 85 ? -31.152 -9.247 20.924 1.00 95.50 85 ASP A CA 1
ATOM 662 C C . ASP A 1 85 ? -31.518 -10.300 21.985 1.00 95.50 85 ASP A C 1
ATOM 664 O O . ASP A 1 85 ? -31.768 -9.978 23.155 1.00 95.50 85 ASP A O 1
ATOM 668 N N . ILE A 1 86 ? -31.579 -11.575 21.587 1.00 96.00 86 ILE A N 1
ATOM 669 C CA . ILE A 1 86 ? -31.896 -12.688 22.490 1.00 96.00 86 ILE A CA 1
ATOM 670 C C . ILE A 1 86 ? -30.793 -12.845 23.534 1.00 96.00 86 ILE A C 1
ATOM 672 O O . ILE A 1 86 ? -31.097 -13.030 24.715 1.00 96.00 86 ILE A O 1
ATOM 676 N N . THR A 1 87 ? -29.526 -12.751 23.133 1.00 95.94 87 THR A N 1
ATOM 677 C CA . THR A 1 87 ? -28.398 -12.867 24.064 1.00 95.94 87 THR A CA 1
ATOM 678 C C . THR A 1 87 ? -28.363 -11.708 25.056 1.00 95.94 87 THR A C 1
ATOM 680 O O . THR A 1 87 ? -28.142 -11.949 26.244 1.00 95.94 87 THR A O 1
ATOM 683 N N . GLU A 1 88 ? -28.670 -10.476 24.636 1.00 96.31 88 GLU A N 1
ATOM 684 C CA . GLU A 1 88 ? -28.752 -9.325 25.538 1.00 96.31 88 GLU A CA 1
ATOM 685 C C . GLU A 1 88 ? -29.882 -9.498 26.565 1.00 96.31 88 GLU A C 1
ATOM 687 O O . GLU A 1 88 ? -29.679 -9.266 27.763 1.00 96.31 88 GLU A O 1
ATOM 692 N N . ARG A 1 89 ? -31.067 -9.949 26.129 1.00 96.31 89 ARG A N 1
ATOM 693 C CA . ARG A 1 89 ? -32.199 -10.236 27.029 1.00 96.31 89 ARG A CA 1
ATOM 694 C C . ARG A 1 89 ? -31.862 -11.358 28.007 1.00 96.31 89 ARG A C 1
ATOM 696 O O . ARG A 1 89 ? -32.009 -11.171 29.212 1.00 96.31 89 ARG A O 1
ATOM 703 N N . ALA A 1 90 ? -31.318 -12.469 27.513 1.00 96.31 90 ALA A N 1
ATOM 704 C CA . ALA A 1 90 ? -30.887 -13.581 28.353 1.00 96.31 90 ALA A CA 1
ATOM 705 C C . ALA A 1 90 ? -29.828 -13.142 29.376 1.00 96.31 90 ALA A C 1
ATOM 707 O O . ALA A 1 90 ? -29.880 -13.545 30.535 1.00 96.31 90 ALA A O 1
ATOM 708 N N . GLN A 1 91 ? -28.891 -12.274 28.989 1.00 95.38 91 GLN A N 1
ATOM 709 C CA . GLN A 1 91 ? -27.876 -11.757 29.901 1.00 95.38 91 GLN A CA 1
ATOM 710 C C . GLN A 1 91 ? -28.475 -10.854 30.988 1.00 95.38 91 GLN A C 1
ATOM 712 O O . GLN A 1 91 ? -28.061 -10.944 32.149 1.00 95.38 91 GLN A O 1
ATOM 717 N N . LYS A 1 92 ? -29.457 -10.009 30.644 1.00 95.56 92 LYS A N 1
ATOM 718 C CA . LYS A 1 92 ? -30.212 -9.205 31.621 1.00 95.56 92 LYS A CA 1
ATOM 719 C C . LYS A 1 92 ? -30.954 -10.100 32.612 1.00 95.56 92 LYS A C 1
ATOM 721 O O . LYS A 1 92 ? -30.834 -9.882 33.817 1.00 95.56 92 LYS A O 1
ATOM 726 N N . ASP A 1 93 ? -31.624 -11.140 32.124 1.00 96.25 93 ASP A N 1
ATOM 727 C CA . ASP A 1 93 ? -32.352 -12.095 32.964 1.00 96.25 93 ASP A CA 1
ATOM 728 C C . ASP A 1 93 ? -31.404 -12.874 33.886 1.00 96.25 93 ASP A C 1
ATOM 730 O O . ASP A 1 93 ? -31.658 -12.989 35.084 1.00 96.25 93 ASP A O 1
ATOM 734 N N . ILE A 1 94 ? -30.263 -13.345 33.367 1.00 96.38 94 ILE A N 1
ATOM 735 C CA . ILE A 1 94 ? -29.221 -14.008 34.166 1.00 96.38 94 ILE A CA 1
ATOM 736 C C . ILE A 1 94 ? -28.730 -13.090 35.287 1.00 96.38 94 ILE A C 1
ATOM 738 O O . ILE A 1 94 ? -28.564 -13.544 36.420 1.00 96.38 94 ILE A O 1
ATOM 742 N N . ASN A 1 95 ? -28.477 -11.816 34.988 1.00 94.50 95 ASN A N 1
ATOM 743 C CA . ASN A 1 95 ? -28.011 -10.860 35.988 1.00 94.50 95 ASN A CA 1
ATOM 744 C C . ASN A 1 95 ? -29.084 -10.608 37.054 1.00 94.50 95 ASN A C 1
ATOM 746 O O . ASN A 1 95 ? -28.782 -10.702 38.240 1.00 94.50 95 ASN A O 1
ATOM 750 N N . SER A 1 96 ? -30.341 -10.403 36.653 1.00 96.31 96 SER A N 1
ATOM 751 C CA . SER A 1 96 ? -31.451 -10.207 37.591 1.00 96.31 96 SER A CA 1
ATOM 752 C C . SER A 1 96 ? -31.677 -11.428 38.489 1.00 96.31 96 SER A C 1
ATOM 754 O O . SER A 1 96 ? -31.819 -11.298 39.704 1.00 96.31 96 SER A O 1
ATOM 756 N N . LEU A 1 97 ? -31.636 -12.640 37.928 1.00 96.00 97 LEU A N 1
ATOM 757 C CA . LEU A 1 97 ? -31.759 -13.869 38.713 1.00 96.00 97 LEU A CA 1
ATOM 758 C C . LEU A 1 97 ? -30.601 -14.035 39.702 1.00 96.00 97 LEU A C 1
ATOM 760 O O . LEU A 1 97 ? -30.831 -14.446 40.839 1.00 96.00 97 LEU A O 1
ATOM 764 N N . LYS A 1 98 ? -29.368 -13.694 39.306 1.00 96.06 98 LYS A N 1
ATOM 765 C CA . LYS A 1 98 ? -28.214 -13.692 40.219 1.00 96.06 98 LYS A CA 1
ATOM 766 C C . LYS A 1 98 ? -28.412 -12.709 41.369 1.00 96.06 98 LYS A C 1
ATOM 768 O O . LYS A 1 98 ? -28.211 -13.100 42.515 1.00 96.06 98 LYS A O 1
ATOM 773 N N . GLU A 1 99 ? -28.862 -11.488 41.082 1.00 95.38 99 GLU A N 1
ATOM 774 C CA . GLU A 1 99 ? -29.163 -10.473 42.101 1.00 95.38 99 GLU A CA 1
ATOM 775 C C . GLU A 1 99 ? -30.205 -10.981 43.109 1.00 95.38 99 GLU A C 1
ATOM 777 O O . GLU A 1 99 ? -29.992 -10.897 44.320 1.00 95.38 99 GLU A O 1
ATOM 782 N N . VAL A 1 100 ? -31.293 -11.594 42.628 1.00 96.19 100 VAL A N 1
ATOM 783 C CA . VAL A 1 100 ? -32.348 -12.161 43.488 1.00 96.19 100 VAL A CA 1
ATOM 784 C C . VAL A 1 100 ? -31.828 -13.326 44.335 1.00 96.19 100 VAL A C 1
ATOM 786 O O . VAL A 1 100 ? -32.172 -13.433 45.515 1.00 96.19 100 VAL A O 1
ATOM 789 N N . ILE A 1 101 ? -30.997 -14.206 43.769 1.00 96.19 101 ILE A N 1
ATOM 790 C CA . ILE A 1 101 ? -30.396 -15.329 44.505 1.00 96.19 101 ILE A CA 1
ATOM 791 C C . ILE A 1 101 ? -29.461 -14.818 45.604 1.00 96.19 101 ILE A C 1
ATOM 793 O O . ILE A 1 101 ? -29.521 -15.311 46.736 1.00 96.19 101 ILE A O 1
ATOM 797 N N . GLU A 1 102 ? -28.610 -13.840 45.299 1.00 94.62 102 GLU A N 1
ATOM 798 C CA . GLU A 1 102 ? -27.704 -13.235 46.277 1.00 94.62 102 GLU A CA 1
ATOM 799 C C . GLU A 1 102 ? -28.487 -12.549 47.402 1.00 94.62 102 GLU A C 1
ATOM 801 O O . GLU A 1 102 ? -28.237 -12.825 48.579 1.00 94.62 102 GLU A O 1
ATOM 806 N N . GLU A 1 103 ? -29.494 -11.739 47.066 1.00 93.50 103 GLU A N 1
ATOM 807 C CA . GLU A 1 103 ? -30.355 -11.084 48.052 1.00 93.50 103 GLU A CA 1
ATOM 808 C C . GLU A 1 103 ? -31.080 -12.107 48.938 1.00 93.50 103 GLU A C 1
ATOM 810 O O . GLU A 1 103 ? -31.072 -11.990 50.166 1.00 93.50 103 GLU A O 1
ATOM 815 N N . SER A 1 104 ? -31.677 -13.137 48.334 1.00 95.00 104 SER A N 1
ATOM 816 C CA . SER A 1 104 ? -32.376 -14.201 49.058 1.00 95.00 104 SER A CA 1
ATOM 817 C C . SER A 1 104 ? -31.435 -14.945 50.006 1.00 95.00 104 SER A C 1
ATOM 819 O O . SER A 1 104 ? -31.773 -15.181 51.168 1.00 95.00 104 SER A O 1
ATOM 821 N N . THR A 1 105 ? -30.213 -15.237 49.557 1.00 95.94 105 THR A N 1
ATOM 822 C CA . THR A 1 105 ? -29.186 -15.898 50.371 1.00 95.94 105 THR A CA 1
ATOM 823 C C . THR A 1 105 ? -28.793 -15.041 51.573 1.00 95.94 105 THR A C 1
ATOM 825 O O . THR A 1 105 ? -28.748 -15.544 52.701 1.00 95.94 105 THR A O 1
ATOM 828 N N . ILE A 1 106 ? -28.554 -13.741 51.364 1.00 92.31 106 ILE A N 1
ATOM 829 C CA . ILE A 1 106 ? -28.257 -12.791 52.445 1.00 92.31 106 ILE A CA 1
ATOM 830 C C . ILE A 1 106 ? -29.429 -12.741 53.427 1.00 92.31 106 ILE A C 1
ATOM 832 O O . ILE A 1 106 ? -29.229 -12.931 54.627 1.00 92.31 106 ILE A O 1
ATOM 836 N N . ARG A 1 107 ? -30.659 -12.581 52.930 1.00 93.31 107 ARG A N 1
ATOM 837 C CA . ARG A 1 107 ? -31.872 -12.500 53.752 1.00 93.31 107 ARG A CA 1
ATOM 838 C C . ARG A 1 107 ? -32.100 -13.770 54.574 1.00 93.31 107 ARG A C 1
ATOM 840 O O . ARG A 1 107 ? -32.393 -13.681 55.763 1.00 93.31 107 ARG A O 1
ATOM 847 N N . CYS A 1 108 ? -31.920 -14.955 53.991 1.00 95.19 108 CYS A N 1
ATOM 848 C CA . CYS A 1 108 ? -32.008 -16.221 54.720 1.00 95.19 108 CYS A CA 1
ATOM 849 C C . CYS A 1 108 ? -30.964 -16.317 55.840 1.00 95.19 108 CYS A C 1
ATOM 851 O O . CYS A 1 108 ? -31.282 -16.784 56.935 1.00 95.19 108 CYS A O 1
ATOM 853 N N . ASN A 1 109 ? -29.730 -15.878 55.586 1.00 94.38 109 ASN A N 1
ATOM 854 C CA . ASN A 1 109 ? -28.676 -15.875 56.596 1.00 94.38 109 ASN A CA 1
ATOM 855 C C . ASN A 1 109 ? -28.958 -14.865 57.718 1.00 94.38 109 ASN A C 1
ATOM 857 O O . ASN A 1 109 ? -28.777 -15.206 58.888 1.00 94.38 109 ASN A O 1
ATOM 861 N N . GLU A 1 110 ? -29.454 -13.669 57.389 1.00 90.06 110 GLU A N 1
ATOM 862 C CA . GLU A 1 110 ? -29.884 -12.673 58.377 1.00 90.06 110 GLU A CA 1
ATOM 863 C C . GLU A 1 110 ? -31.018 -13.210 59.256 1.00 90.06 110 GLU A C 1
ATOM 865 O O . GLU A 1 110 ? -30.890 -13.183 60.474 1.00 90.06 110 GLU A O 1
ATOM 870 N N . ILE A 1 111 ? -32.066 -13.798 58.667 1.00 92.50 111 ILE A N 1
ATOM 871 C CA . ILE A 1 111 ? -33.193 -14.372 59.421 1.00 92.50 111 ILE A CA 1
ATOM 872 C C . ILE A 1 111 ? -32.723 -15.484 60.365 1.00 92.50 111 ILE A C 1
ATOM 874 O O . ILE A 1 111 ? -33.143 -15.533 61.520 1.00 92.50 111 ILE A O 1
ATOM 878 N N . ARG A 1 112 ? -31.837 -16.382 59.908 1.00 94.12 112 ARG A N 1
ATOM 879 C CA . ARG A 1 112 ? -31.279 -17.442 60.770 1.00 94.12 112 ARG A CA 1
ATOM 880 C C . ARG A 1 112 ? -30.484 -16.859 61.934 1.00 94.12 112 ARG A C 1
ATOM 882 O O . ARG A 1 112 ? -30.615 -17.340 63.059 1.00 94.12 112 ARG A O 1
ATOM 889 N N . LYS A 1 113 ? -29.667 -15.838 61.665 1.00 91.50 113 LYS A N 1
ATOM 890 C CA . LYS A 1 113 ? -28.889 -15.138 62.688 1.00 91.50 113 LYS A CA 1
ATOM 891 C C . LYS A 1 113 ? -29.807 -14.433 63.686 1.00 91.50 113 LYS A C 1
ATOM 893 O O . LYS A 1 113 ? -29.632 -14.625 64.883 1.00 91.50 113 LYS A O 1
ATOM 898 N N . ASP A 1 114 ? -30.813 -13.703 63.213 1.00 88.44 114 ASP A N 1
ATOM 899 C CA . ASP A 1 114 ? -31.784 -13.004 64.056 1.00 88.44 114 ASP A CA 1
ATOM 900 C C . ASP A 1 114 ? -32.594 -13.984 64.917 1.00 88.44 114 ASP A C 1
ATOM 902 O O . ASP A 1 114 ? -32.767 -13.746 66.109 1.00 88.44 114 ASP A O 1
ATOM 906 N N . ALA A 1 115 ? -33.012 -15.131 64.369 1.00 89.56 115 ALA A N 1
ATOM 907 C CA . ALA A 1 115 ? -33.689 -16.180 65.134 1.00 89.56 115 ALA A CA 1
ATOM 908 C C . ALA A 1 115 ? -32.792 -16.780 66.233 1.00 89.56 115 ALA A C 1
ATOM 910 O O . ALA A 1 115 ? -33.255 -17.032 67.350 1.00 89.56 115 ALA A O 1
ATOM 911 N N . TYR A 1 116 ? -31.505 -16.996 65.938 1.00 90.00 116 TYR A N 1
ATOM 912 C CA . TYR A 1 116 ? -30.537 -17.470 66.927 1.00 90.00 116 TYR A CA 1
ATOM 913 C C . TYR A 1 116 ? -30.282 -16.427 68.019 1.00 90.00 116 TYR A C 1
ATOM 915 O O . TYR A 1 116 ? -30.301 -16.765 69.200 1.00 90.00 116 TYR A O 1
ATOM 923 N N . GLU A 1 117 ? -30.074 -15.165 67.643 1.00 87.44 117 GLU A N 1
ATOM 924 C CA . GLU A 1 117 ? -29.850 -14.062 68.582 1.00 87.44 117 GLU A CA 1
ATOM 925 C C . GLU A 1 117 ? -31.072 -13.826 69.465 1.00 87.44 117 GLU A C 1
ATOM 927 O O . GLU A 1 117 ? -30.920 -13.714 70.674 1.00 87.44 117 GLU A O 1
ATOM 932 N N . LEU A 1 118 ? -32.284 -13.865 68.905 1.00 86.38 118 LEU A N 1
ATOM 933 C CA . LEU A 1 118 ? -33.529 -13.793 69.671 1.00 86.38 118 LEU A CA 1
ATOM 934 C C . LEU A 1 118 ? -33.595 -14.901 70.730 1.00 86.38 118 LEU A C 1
ATOM 936 O O . LEU A 1 118 ? -33.858 -14.633 71.900 1.00 86.38 118 LEU A O 1
ATOM 940 N N . ARG A 1 119 ? -33.316 -16.153 70.340 1.00 84.81 119 ARG A N 1
ATOM 941 C CA . ARG A 1 119 ? -33.306 -17.290 71.270 1.00 84.81 119 ARG A CA 1
ATOM 942 C C . ARG A 1 119 ? -32.200 -17.160 72.319 1.00 84.81 119 ARG A C 1
ATOM 944 O O . ARG A 1 119 ? -32.434 -17.463 73.484 1.00 84.81 119 ARG A O 1
ATOM 951 N N . ARG A 1 120 ? -30.998 -16.735 71.937 1.00 84.50 120 ARG A N 1
ATOM 952 C CA . ARG A 1 120 ? -29.882 -16.546 72.871 1.00 84.50 120 ARG A CA 1
ATOM 953 C C . ARG A 1 120 ? -30.206 -15.452 73.886 1.00 84.50 120 ARG A C 1
ATOM 955 O O . ARG A 1 120 ? -30.098 -15.682 75.087 1.00 84.50 120 ARG A O 1
ATOM 962 N N . ASP A 1 121 ? -30.639 -14.296 73.401 1.00 79.56 121 ASP A N 1
ATOM 963 C CA . ASP A 1 121 ? -30.767 -13.086 74.204 1.00 79.56 121 ASP A CA 1
ATOM 964 C C . ASP A 1 121 ? -32.018 -13.115 75.095 1.00 79.56 121 ASP A C 1
ATOM 966 O O . ASP A 1 121 ? -31.964 -12.606 76.216 1.00 79.56 121 ASP A O 1
ATOM 970 N N . LEU A 1 122 ? -33.102 -13.772 74.653 1.00 77.06 122 LEU A N 1
ATOM 971 C CA . LEU A 1 122 ? -34.347 -13.890 75.424 1.00 77.06 122 LEU A CA 1
ATOM 972 C C . LEU A 1 122 ? -34.511 -15.203 76.204 1.00 77.06 122 LEU A C 1
ATOM 974 O O . LEU A 1 122 ? -35.181 -15.181 77.231 1.00 77.06 122 LEU A O 1
ATOM 978 N N . LEU A 1 123 ? -33.962 -16.335 75.738 1.00 69.25 123 LEU A N 1
ATOM 979 C CA . LEU A 1 123 ? -34.233 -17.666 76.318 1.00 69.25 123 LEU A CA 1
ATOM 980 C C . LEU A 1 123 ? -33.057 -18.256 77.110 1.00 69.25 123 LEU A C 1
ATOM 982 O O . LEU A 1 123 ? -33.291 -19.001 78.054 1.00 69.25 123 LEU A O 1
ATOM 986 N N . ILE A 1 124 ? -31.808 -17.982 76.717 1.00 65.25 124 ILE A N 1
ATOM 987 C CA . ILE A 1 124 ? -30.617 -18.599 77.340 1.00 65.25 124 ILE A CA 1
ATOM 988 C C . ILE A 1 124 ? -30.084 -17.750 78.503 1.00 65.25 124 ILE A C 1
ATOM 990 O O . ILE A 1 124 ? -29.551 -18.294 79.461 1.00 65.25 124 ILE A O 1
ATOM 994 N N . ASN A 1 125 ? -30.293 -16.431 78.472 1.00 59.44 125 ASN A N 1
ATOM 995 C CA . ASN A 1 125 ? -29.918 -15.514 79.559 1.00 59.44 125 ASN A CA 1
ATOM 996 C C . ASN A 1 125 ? -30.967 -15.436 80.691 1.00 59.44 125 ASN A C 1
ATOM 998 O O . ASN A 1 125 ? -31.011 -14.455 81.438 1.00 59.44 125 ASN A O 1
ATOM 1002 N N . VAL A 1 126 ? -31.867 -16.417 80.778 1.00 61.59 126 VAL A N 1
ATOM 1003 C CA . VAL A 1 126 ? -32.840 -16.545 81.865 1.00 61.59 126 VAL A CA 1
ATOM 1004 C C . VAL A 1 126 ? -32.379 -17.717 82.723 1.00 61.59 126 VAL A C 1
ATOM 1006 O O . VAL A 1 126 ? -32.432 -18.859 82.279 1.00 61.59 126 VAL A O 1
ATOM 1009 N N . ASP A 1 127 ? -31.917 -17.424 83.940 1.00 59.06 127 ASP A N 1
ATOM 1010 C CA . ASP A 1 127 ? -31.320 -18.406 84.861 1.00 59.06 127 ASP A CA 1
ATOM 1011 C C . ASP A 1 127 ? -32.291 -19.525 85.299 1.00 59.06 127 ASP A C 1
ATOM 1013 O O . ASP A 1 127 ? -31.872 -20.499 85.921 1.00 59.06 127 ASP A O 1
ATOM 1017 N N . ASP A 1 128 ? -33.581 -19.415 84.957 1.00 59.16 128 ASP A N 1
ATOM 1018 C CA . ASP A 1 128 ? -34.620 -20.379 85.311 1.00 59.16 128 ASP A CA 1
ATOM 1019 C C . ASP A 1 128 ? -35.598 -20.600 84.130 1.00 59.16 128 ASP A C 1
ATOM 1021 O O . ASP A 1 128 ? -36.324 -19.675 83.751 1.00 59.16 128 ASP A O 1
ATOM 1025 N N . PRO A 1 129 ? -35.685 -21.805 83.529 1.00 59.97 129 PRO A N 1
ATOM 1026 C CA . PRO A 1 129 ? -36.505 -22.071 82.337 1.00 59.97 129 PRO A CA 1
ATOM 1027 C C . PRO A 1 129 ? -38.027 -21.967 82.567 1.00 59.97 129 PRO A C 1
ATOM 1029 O O . PRO A 1 129 ? -38.802 -22.142 81.628 1.00 59.97 129 PRO A O 1
ATOM 1032 N N . LYS A 1 130 ? -38.463 -21.704 83.809 1.00 59.19 130 LYS A N 1
ATOM 1033 C CA . LYS A 1 130 ? -39.860 -21.448 84.204 1.00 59.19 130 LYS A CA 1
ATOM 1034 C C . LYS A 1 130 ? -40.178 -19.974 84.481 1.00 59.19 130 LYS A C 1
ATOM 1036 O O . LYS A 1 130 ? -41.328 -19.668 84.782 1.00 59.19 130 LYS A O 1
ATOM 1041 N N . SER A 1 131 ? -39.196 -19.076 84.414 1.00 62.94 131 SER A N 1
ATOM 1042 C CA . SER A 1 131 ? -39.421 -17.649 84.649 1.00 62.94 131 SER A CA 1
ATOM 1043 C C . SER A 1 131 ? -40.034 -17.001 83.408 1.00 62.94 131 SER A C 1
ATOM 1045 O O . SER A 1 131 ? -39.494 -17.116 82.306 1.00 62.94 131 SER A O 1
ATOM 1047 N N . GLU A 1 132 ? -41.181 -16.340 83.570 1.00 69.69 132 GLU A N 1
ATOM 1048 C CA . GLU A 1 132 ? -41.814 -15.584 82.490 1.00 69.69 132 GLU A CA 1
ATOM 1049 C C . GLU A 1 132 ? -40.875 -14.464 82.019 1.00 69.69 132 GLU A C 1
ATOM 1051 O O . GLU A 1 132 ? -40.340 -13.679 82.808 1.00 69.69 132 GLU A O 1
ATOM 1056 N N . ILE A 1 133 ? -40.645 -14.394 80.707 1.00 71.75 133 ILE A N 1
ATOM 1057 C CA . ILE A 1 133 ? -39.796 -13.363 80.112 1.00 71.75 133 ILE A CA 1
ATOM 1058 C C . ILE A 1 133 ? -40.475 -12.009 80.330 1.00 71.75 133 ILE A C 1
ATOM 1060 O O . ILE A 1 133 ? -41.583 -11.777 79.850 1.00 71.75 133 ILE A O 1
ATOM 1064 N N . SER A 1 134 ? -39.796 -11.098 81.031 1.00 81.50 134 SER A N 1
ATOM 1065 C CA . SER A 1 134 ? -40.307 -9.743 81.253 1.00 81.50 134 SER A CA 1
ATOM 1066 C C . SER A 1 134 ? -40.534 -9.007 79.927 1.00 81.50 134 SER A C 1
ATOM 1068 O O . SER A 1 134 ? -39.644 -8.958 79.070 1.00 81.50 134 SER A O 1
ATOM 1070 N N . ALA A 1 135 ? -41.707 -8.381 79.791 1.00 82.50 135 ALA A N 1
ATOM 1071 C CA . ALA A 1 135 ? -42.079 -7.577 78.629 1.00 82.50 135 ALA A CA 1
ATOM 1072 C C . ALA A 1 135 ? -41.065 -6.453 78.342 1.00 82.50 135 ALA A C 1
ATOM 1074 O O . ALA A 1 135 ? -40.753 -6.193 77.180 1.00 82.50 135 ALA A O 1
ATOM 1075 N N . ASP A 1 136 ? -40.464 -5.860 79.379 1.00 84.12 136 ASP A N 1
ATOM 1076 C CA . ASP A 1 136 ? -39.464 -4.794 79.232 1.00 84.12 136 ASP A CA 1
ATOM 1077 C C . ASP A 1 136 ? -38.192 -5.278 78.521 1.00 84.12 136 ASP A C 1
ATOM 1079 O O . ASP A 1 136 ? -37.594 -4.541 77.734 1.00 84.12 136 ASP A O 1
ATOM 1083 N N . LYS A 1 137 ? -37.786 -6.539 78.741 1.00 82.31 137 LYS A N 1
ATOM 1084 C CA . LYS A 1 137 ? -36.633 -7.135 78.042 1.00 82.31 137 LYS A CA 1
ATOM 1085 C C . LYS A 1 137 ? -36.926 -7.325 76.554 1.00 82.31 137 LYS A C 1
ATOM 1087 O O . LYS A 1 137 ? -36.056 -7.069 75.725 1.00 82.31 137 LYS A O 1
ATOM 1092 N N . ILE A 1 138 ? -38.151 -7.731 76.220 1.00 84.19 138 ILE A N 1
ATOM 1093 C CA . ILE A 1 138 ? -38.602 -7.899 74.833 1.00 84.19 138 ILE A CA 1
ATOM 1094 C C . ILE A 1 138 ? -38.638 -6.539 74.123 1.00 84.19 138 ILE A C 1
ATOM 1096 O O . ILE A 1 138 ? -38.106 -6.407 73.022 1.00 84.19 138 ILE A O 1
ATOM 1100 N N . ILE A 1 139 ? -39.200 -5.513 74.770 1.00 88.31 139 ILE A N 1
ATOM 1101 C CA . ILE A 1 139 ? -39.253 -4.145 74.231 1.00 88.31 139 ILE A CA 1
ATOM 1102 C C . ILE A 1 139 ? -37.841 -3.609 73.981 1.00 88.31 139 ILE A C 1
ATOM 1104 O O . ILE A 1 139 ? -37.565 -3.104 72.891 1.00 88.31 139 ILE A O 1
ATOM 1108 N N . LYS A 1 140 ? -36.933 -3.769 74.952 1.00 88.25 140 LYS A N 1
ATOM 1109 C CA . LYS A 1 140 ? -35.542 -3.325 74.821 1.00 88.25 140 LYS A CA 1
ATOM 1110 C C . LYS A 1 140 ? -34.821 -4.025 73.664 1.00 88.25 140 LYS A C 1
ATOM 1112 O O . LYS A 1 140 ? -34.182 -3.350 72.862 1.00 88.25 140 LYS A O 1
ATOM 1117 N N . TYR A 1 141 ? -34.977 -5.345 73.528 1.00 87.81 141 TYR A N 1
ATOM 1118 C CA . TYR A 1 141 ? -34.407 -6.106 72.410 1.00 87.81 141 TYR A CA 1
ATOM 1119 C C . TYR A 1 141 ? -34.889 -5.576 71.051 1.00 87.81 141 TYR A C 1
ATOM 1121 O O . TYR A 1 141 ? -34.082 -5.321 70.156 1.00 87.81 141 TYR A O 1
ATOM 1129 N N . PHE A 1 142 ? -36.199 -5.362 70.889 1.00 88.94 142 PHE A N 1
ATOM 1130 C CA . PHE A 1 142 ? -36.737 -4.842 69.631 1.00 88.94 142 PHE A CA 1
ATOM 1131 C C . PHE A 1 142 ? -36.306 -3.397 69.357 1.00 88.94 142 PHE A C 1
ATOM 1133 O O . PHE A 1 142 ? -36.013 -3.075 68.209 1.00 88.94 142 PHE A O 1
ATOM 1140 N N . GLN A 1 143 ? -36.197 -2.540 70.377 1.00 92.19 143 GLN A N 1
ATOM 1141 C CA . GLN A 1 143 ? -35.658 -1.184 70.217 1.00 92.19 143 GLN A CA 1
ATOM 1142 C C . GLN A 1 143 ? -34.197 -1.196 69.754 1.00 92.19 143 GLN A C 1
ATOM 1144 O O . GLN A 1 143 ? -33.848 -0.480 68.816 1.00 92.19 143 GLN A O 1
ATOM 1149 N N . GLU A 1 144 ? -33.350 -2.038 70.350 1.00 90.56 144 GLU A N 1
ATOM 1150 C CA . GLU A 1 144 ? -31.956 -2.204 69.922 1.00 90.56 144 GLU A CA 1
ATOM 1151 C C . GLU A 1 144 ? -31.868 -2.723 68.477 1.00 90.56 144 GLU A C 1
ATOM 1153 O O . GLU A 1 144 ? -31.081 -2.206 67.681 1.00 90.56 144 GLU A O 1
ATOM 1158 N N . LYS A 1 145 ? -32.728 -3.677 68.094 1.00 89.75 145 LYS A N 1
ATOM 1159 C CA . LYS A 1 145 ? -32.805 -4.190 66.717 1.00 89.75 145 LYS A CA 1
ATOM 1160 C C . LYS A 1 145 ? -33.270 -3.144 65.707 1.00 89.75 145 LYS A C 1
ATOM 1162 O O . LYS A 1 145 ? -32.686 -3.058 64.627 1.00 89.75 145 LYS A O 1
ATOM 1167 N N . ILE A 1 146 ? -34.275 -2.339 66.048 1.00 92.12 146 ILE A N 1
ATOM 1168 C CA . ILE A 1 146 ? -34.747 -1.234 65.202 1.00 92.12 146 ILE A CA 1
ATOM 1169 C C . ILE A 1 146 ? -33.622 -0.215 64.996 1.00 92.12 146 ILE A C 1
ATOM 1171 O O . ILE A 1 146 ? -33.341 0.152 63.857 1.00 92.12 146 ILE A O 1
ATOM 1175 N N . ASN A 1 147 ? -32.924 0.176 66.065 1.00 94.62 147 ASN A N 1
ATOM 1176 C CA . ASN A 1 147 ? -31.807 1.118 65.979 1.00 94.62 147 ASN A CA 1
ATOM 1177 C C . ASN A 1 147 ? -30.660 0.573 65.111 1.00 94.62 147 ASN A C 1
ATOM 1179 O O . ASN A 1 147 ? -30.142 1.289 64.256 1.00 94.62 147 ASN A O 1
ATOM 1183 N N . ALA A 1 148 ? -30.301 -0.706 65.266 1.00 90.88 148 ALA A N 1
ATOM 1184 C CA . ALA A 1 148 ? -29.270 -1.344 64.447 1.00 90.88 148 ALA A CA 1
ATOM 1185 C C . ALA A 1 148 ? -29.657 -1.413 62.957 1.00 90.88 148 ALA A C 1
ATOM 1187 O O . ALA A 1 148 ? -28.819 -1.173 62.084 1.00 90.88 148 ALA A O 1
ATOM 1188 N N . LYS A 1 149 ? -30.928 -1.712 62.645 1.00 90.75 149 LYS A N 1
ATOM 1189 C CA . LYS A 1 149 ? -31.433 -1.693 61.263 1.00 90.75 149 LYS A CA 1
ATOM 1190 C C . LYS A 1 149 ? -31.469 -0.274 60.689 1.00 90.75 149 LYS A C 1
ATOM 1192 O O . LYS A 1 149 ? -31.105 -0.107 59.528 1.00 90.75 149 LYS A O 1
ATOM 1197 N N . GLN A 1 150 ? -31.811 0.740 61.486 1.00 95.00 150 GLN A N 1
ATOM 1198 C CA . GLN A 1 150 ? -31.744 2.139 61.057 1.00 95.00 150 GLN A CA 1
ATOM 1199 C C . GLN A 1 150 ? -30.308 2.548 60.693 1.00 95.00 150 GLN A C 1
ATOM 1201 O O . GLN A 1 150 ? -30.080 3.081 59.611 1.00 95.00 150 GLN A O 1
ATOM 1206 N N . GLU A 1 151 ? -29.322 2.202 61.525 1.00 95.44 151 GLU A N 1
ATOM 1207 C CA . GLU A 1 151 ? -27.907 2.472 61.232 1.00 95.44 151 GLU A CA 1
ATOM 1208 C C . GLU A 1 151 ? -27.435 1.754 59.950 1.00 95.44 151 GLU A C 1
ATOM 1210 O O . GLU A 1 151 ? -26.653 2.295 59.163 1.00 95.44 151 GLU A O 1
ATOM 1215 N N . GLN A 1 152 ? -27.920 0.530 59.704 1.00 91.75 152 GLN A N 1
ATOM 1216 C CA . GLN A 1 152 ? -27.647 -0.205 58.466 1.00 91.75 152 GLN A CA 1
ATOM 1217 C C . GLN A 1 152 ? -28.261 0.494 57.241 1.00 91.75 152 GLN A C 1
ATOM 1219 O O . GLN A 1 152 ? -27.583 0.611 56.215 1.00 91.75 152 GLN A O 1
ATOM 1224 N N . CYS A 1 153 ? -29.499 0.989 57.341 1.00 94.50 153 CYS A N 1
ATOM 1225 C CA . CYS A 1 153 ? -30.147 1.775 56.289 1.00 94.50 153 CYS A CA 1
ATOM 1226 C C . CYS A 1 153 ? -29.344 3.036 55.954 1.00 94.50 153 CYS A C 1
ATOM 1228 O O . CYS A 1 153 ? -29.042 3.267 54.782 1.00 94.50 153 CYS A O 1
ATOM 1230 N N . ASP A 1 154 ? -28.917 3.793 56.966 1.00 95.38 154 ASP A N 1
ATOM 1231 C CA . ASP A 1 154 ? -28.149 5.027 56.773 1.00 95.38 154 ASP A CA 1
ATOM 1232 C C . ASP A 1 154 ? -26.808 4.744 56.063 1.00 95.38 154 ASP A C 1
ATOM 1234 O O . ASP A 1 154 ? -26.427 5.439 55.113 1.00 95.38 154 ASP A O 1
ATOM 1238 N N . LYS A 1 155 ? -26.116 3.657 56.445 1.00 95.38 155 LYS A N 1
ATOM 1239 C CA . LYS A 1 155 ? -24.883 3.194 55.777 1.00 95.38 155 LYS A CA 1
ATOM 1240 C C . LYS A 1 155 ? -25.121 2.819 54.314 1.00 95.38 155 LYS A C 1
ATOM 1242 O O . LYS A 1 155 ? -24.336 3.203 53.442 1.00 95.38 155 LYS A O 1
ATOM 1247 N N . LEU A 1 156 ? -26.183 2.064 54.029 1.00 93.31 156 LEU A N 1
ATOM 1248 C CA . LEU A 1 156 ? -26.527 1.662 52.662 1.00 93.31 156 LEU A CA 1
ATOM 1249 C C . LEU A 1 156 ? -26.914 2.869 51.803 1.00 93.31 156 LEU A C 1
ATOM 1251 O O . LEU A 1 156 ? -26.487 2.950 50.651 1.00 93.31 156 LEU A O 1
ATOM 1255 N N . GLN A 1 157 ? -27.643 3.834 52.360 1.00 96.94 157 GLN A N 1
ATOM 1256 C CA . GLN A 1 157 ? -28.017 5.065 51.668 1.00 96.94 157 GLN A CA 1
ATOM 1257 C C . GLN A 1 157 ? -26.788 5.920 51.329 1.00 96.94 157 GLN A C 1
ATOM 1259 O O . GLN A 1 157 ? -26.650 6.373 50.190 1.00 96.94 157 GLN A O 1
ATOM 1264 N N . ALA A 1 158 ? -25.847 6.076 52.266 1.00 95.94 158 ALA A N 1
ATOM 1265 C CA . ALA A 1 158 ? -24.579 6.758 52.010 1.00 95.94 158 ALA A CA 1
ATOM 1266 C C . ALA A 1 158 ? -23.766 6.062 50.901 1.00 95.94 158 ALA A C 1
ATOM 1268 O O . ALA A 1 158 ? -23.265 6.723 49.986 1.00 95.94 158 ALA A O 1
ATOM 1269 N N . LYS A 1 159 ? -23.693 4.722 50.926 1.00 96.62 159 LYS A N 1
ATOM 1270 C CA . LYS A 1 159 ? -23.015 3.934 49.885 1.00 96.62 159 LYS A CA 1
ATOM 1271 C C . LYS A 1 159 ? -23.699 4.072 48.521 1.00 96.62 159 LYS A C 1
ATOM 1273 O O . LYS A 1 159 ? -23.013 4.258 47.521 1.00 96.62 159 LYS A O 1
ATOM 1278 N N . ASN A 1 160 ? -25.031 4.031 48.472 1.00 95.62 160 ASN A N 1
ATOM 1279 C CA . ASN A 1 160 ? -25.802 4.207 47.240 1.00 95.62 160 ASN A CA 1
ATOM 1280 C C . ASN A 1 160 ? -25.543 5.586 46.611 1.00 95.62 160 ASN A C 1
ATOM 1282 O O . ASN A 1 160 ? -25.261 5.675 45.417 1.00 95.62 160 ASN A O 1
ATOM 1286 N N . ASN A 1 161 ? -25.549 6.648 47.421 1.00 96.69 161 ASN A N 1
ATOM 1287 C CA . ASN A 1 161 ? -25.240 8.003 46.960 1.00 96.69 161 ASN A CA 1
ATOM 1288 C C . ASN A 1 161 ? -23.801 8.118 46.430 1.00 96.69 161 ASN A C 1
ATOM 1290 O O . ASN A 1 161 ? -23.579 8.724 45.383 1.00 96.69 161 ASN A O 1
ATOM 1294 N N . SER A 1 162 ? -22.828 7.500 47.108 1.00 97.06 162 SER A N 1
ATOM 1295 C CA . SER A 1 162 ? -21.434 7.466 46.648 1.00 97.06 162 SER A CA 1
ATOM 1296 C C . SER A 1 162 ? -21.282 6.741 45.305 1.00 97.06 162 SER A C 1
ATOM 1298 O O . SER A 1 162 ? -20.631 7.268 44.402 1.00 97.06 162 SER A O 1
ATOM 1300 N N . LEU A 1 163 ? -21.934 5.586 45.138 1.00 96.69 163 LEU A N 1
ATOM 1301 C CA . LEU A 1 163 ? -21.922 4.834 43.880 1.00 96.69 163 LEU A CA 1
ATOM 1302 C C . LEU A 1 163 ? -22.592 5.611 42.741 1.00 96.69 163 LEU A C 1
ATOM 1304 O O . LEU A 1 163 ? -22.044 5.654 41.644 1.00 96.69 163 LEU A O 1
ATOM 1308 N N . LYS A 1 164 ? -23.717 6.291 42.995 1.00 97.19 164 LYS A N 1
ATOM 1309 C CA . LYS A 1 164 ? -24.370 7.166 42.003 1.00 97.19 164 LYS A CA 1
ATOM 1310 C C . LYS A 1 164 ? -23.439 8.272 41.506 1.00 97.19 164 LYS A C 1
ATOM 1312 O O . LYS A 1 164 ? -23.338 8.490 40.301 1.00 97.19 164 LYS A O 1
ATOM 1317 N N . LEU A 1 165 ? -22.722 8.934 42.416 1.00 96.75 165 LEU A N 1
AT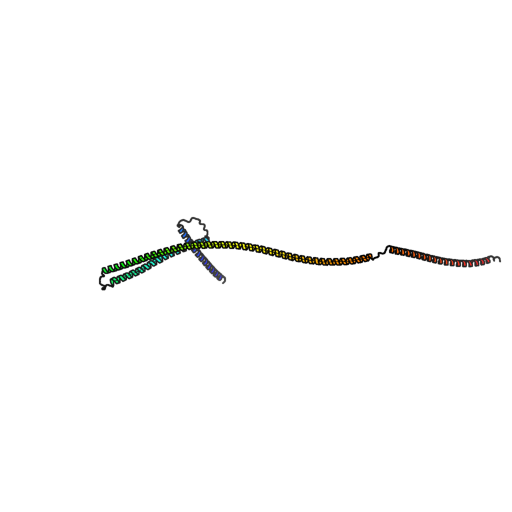OM 1318 C CA . LEU A 1 165 ? -21.734 9.954 42.050 1.00 96.75 165 LEU A CA 1
ATOM 1319 C C . LEU A 1 165 ? -20.567 9.362 41.248 1.00 96.75 165 LEU A C 1
ATOM 1321 O O . LEU A 1 165 ? -20.079 9.993 40.311 1.00 96.75 165 LEU A O 1
ATOM 1325 N N . GLN A 1 166 ? -20.123 8.151 41.591 1.00 96.75 166 GLN A N 1
ATOM 1326 C CA . GLN A 1 166 ? -19.066 7.464 40.853 1.00 96.75 166 GLN A CA 1
ATOM 1327 C C . GLN A 1 166 ? -19.508 7.096 39.432 1.00 96.75 166 GLN A C 1
ATOM 1329 O O . GLN A 1 166 ? -18.750 7.343 38.497 1.00 96.75 166 GLN A O 1
ATOM 1334 N N . ILE A 1 167 ? -20.731 6.583 39.261 1.00 96.31 167 ILE A N 1
ATOM 1335 C CA . ILE A 1 167 ? -21.330 6.309 37.946 1.00 96.31 167 ILE A CA 1
ATOM 1336 C C . ILE A 1 167 ? -21.373 7.595 37.120 1.00 96.31 167 ILE A C 1
ATOM 1338 O O . ILE A 1 167 ? -20.803 7.638 36.035 1.00 96.31 167 ILE A O 1
ATOM 1342 N N . GLN A 1 168 ? -21.917 8.682 37.675 1.00 96.88 168 GLN A N 1
ATOM 1343 C CA . GLN A 1 168 ? -21.990 9.970 36.980 1.00 96.88 168 GLN A CA 1
ATOM 1344 C C . GLN A 1 168 ? -20.604 10.492 36.562 1.00 96.88 168 GLN A C 1
ATOM 1346 O O . GLN A 1 168 ? -20.438 11.041 35.472 1.00 96.88 168 GLN A O 1
ATOM 1351 N N . LYS A 1 169 ? -19.585 10.313 37.413 1.00 96.50 169 LYS A N 1
ATOM 1352 C CA . LYS A 1 169 ? -18.200 10.670 37.088 1.00 96.50 169 LYS A CA 1
ATOM 1353 C C . LYS A 1 169 ? -17.646 9.811 35.949 1.00 96.50 169 LYS A C 1
ATOM 1355 O O . LYS A 1 169 ? -16.992 10.354 35.062 1.00 96.50 169 LYS A O 1
ATOM 1360 N N . CYS A 1 170 ? -17.882 8.501 35.971 1.00 95.06 170 CYS A N 1
ATOM 1361 C CA . CYS A 1 170 ? -17.473 7.596 34.898 1.00 95.06 170 CYS A CA 1
ATOM 1362 C C . CYS A 1 170 ? -18.169 7.945 33.576 1.00 95.06 170 CYS A C 1
ATOM 1364 O O . CYS A 1 170 ? -17.487 8.055 32.561 1.00 95.06 170 CYS A O 1
ATOM 1366 N N . ASP A 1 171 ? -19.471 8.227 33.592 1.00 94.62 171 ASP A N 1
ATOM 1367 C CA . ASP A 1 171 ? -20.223 8.640 32.401 1.00 94.62 171 ASP A CA 1
ATOM 1368 C C . ASP A 1 171 ? -19.671 9.935 31.799 1.00 94.62 171 ASP A C 1
ATOM 1370 O O . ASP A 1 171 ? -19.481 10.038 30.587 1.00 94.62 171 ASP A O 1
ATOM 1374 N N . LEU A 1 172 ? -19.354 10.924 32.642 1.00 94.62 172 LEU A N 1
ATOM 1375 C CA . LEU A 1 172 ? -18.711 12.163 32.198 1.00 94.62 172 LEU A CA 1
ATOM 1376 C C . LEU A 1 172 ? -17.330 11.905 31.588 1.00 94.62 172 LEU A C 1
ATOM 1378 O O . LEU A 1 172 ? -16.999 12.495 30.563 1.00 94.62 172 LEU A O 1
ATOM 1382 N N . GLN A 1 173 ? -16.532 11.014 32.182 1.00 92.44 173 GLN A N 1
ATOM 1383 C CA . GLN A 1 173 ? -15.226 10.640 31.633 1.00 92.44 173 GLN A CA 1
ATOM 1384 C C . GLN A 1 173 ? -15.348 9.920 30.288 1.00 92.44 173 GLN A C 1
ATOM 1386 O O . GLN A 1 173 ? -14.540 10.177 29.398 1.00 92.44 173 GLN A O 1
ATOM 1391 N N . ILE A 1 174 ? -16.340 9.042 30.125 1.00 91.62 174 ILE A N 1
ATOM 1392 C CA . ILE A 1 174 ? -16.606 8.360 28.854 1.00 91.62 174 ILE A CA 1
ATOM 1393 C C . ILE A 1 174 ? -16.999 9.385 27.791 1.00 91.62 174 ILE A C 1
ATOM 1395 O O . ILE A 1 174 ? -16.402 9.385 26.718 1.00 91.62 174 ILE A O 1
ATOM 1399 N N . LYS A 1 175 ? -17.918 10.309 28.100 1.00 90.50 175 LYS A N 1
ATOM 1400 C CA . LYS A 1 175 ? -18.322 11.378 27.170 1.00 90.50 175 LYS A CA 1
ATOM 1401 C C . LYS A 1 175 ? -17.144 12.256 26.752 1.00 90.50 175 LYS A C 1
ATOM 1403 O O . LYS A 1 175 ? -16.909 12.423 25.562 1.00 90.50 175 LYS A O 1
ATOM 1408 N N . GLN A 1 176 ? -16.345 12.728 27.711 1.00 87.00 176 GLN A N 1
ATOM 1409 C CA . GLN A 1 176 ? -15.154 13.533 27.419 1.00 87.00 176 GLN A CA 1
ATOM 1410 C C . GLN A 1 176 ? -14.141 12.782 26.550 1.00 87.00 176 GLN A C 1
ATOM 1412 O O . GLN A 1 176 ? -13.600 13.358 25.610 1.00 87.00 176 GLN A O 1
ATOM 1417 N N . LYS A 1 177 ? -13.883 11.499 26.839 1.00 85.62 177 LYS A N 1
ATOM 1418 C CA . LYS A 1 177 ? -12.977 10.677 26.024 1.00 85.62 177 LYS A CA 1
ATOM 1419 C C . LYS A 1 177 ? -13.528 10.419 24.623 1.00 85.62 177 LYS A C 1
ATOM 1421 O O . LYS A 1 177 ? -12.746 10.421 23.680 1.00 85.62 177 LYS A O 1
ATOM 1426 N N . SER A 1 178 ? -14.838 10.220 24.489 1.00 82.81 178 SER A N 1
ATOM 1427 C CA . SER A 1 178 ? -15.501 10.051 23.194 1.00 82.81 178 SER A CA 1
ATOM 1428 C C . SER A 1 178 ? -15.351 11.307 22.336 1.00 82.81 178 SER A C 1
ATOM 1430 O O . SER A 1 178 ? -14.840 11.225 21.227 1.00 82.81 178 SER A O 1
ATOM 1432 N N . GLU A 1 179 ? -15.697 12.479 22.873 1.00 80.25 179 GLU A N 1
ATOM 1433 C CA . GLU A 1 179 ? -15.627 13.758 22.150 1.00 80.25 179 GLU A CA 1
ATOM 1434 C C . GLU A 1 179 ? -14.184 14.166 21.798 1.00 80.25 179 GLU A C 1
ATOM 1436 O O . GLU A 1 179 ? -13.922 14.709 20.722 1.00 80.25 179 GLU A O 1
ATOM 1441 N N . GLN A 1 180 ? -13.223 13.904 22.692 1.00 73.12 180 GLN A N 1
ATOM 1442 C CA . GLN A 1 180 ? -11.803 14.170 22.427 1.00 73.12 180 GLN A CA 1
ATOM 1443 C C . GLN A 1 180 ? -11.211 13.192 21.406 1.00 73.12 180 GLN A C 1
ATOM 1445 O O . GLN A 1 180 ? -10.409 13.605 20.569 1.00 73.12 180 GLN A O 1
ATOM 1450 N N . GLY A 1 181 ? -11.606 11.917 21.459 1.00 70.44 181 GLY A N 1
ATOM 1451 C CA . GLY A 1 181 ? -11.174 10.905 20.499 1.00 70.44 181 GLY A CA 1
ATOM 1452 C C . GLY A 1 181 ? -11.720 11.175 19.099 1.00 70.44 181 GLY A C 1
ATOM 1453 O O . GLY A 1 181 ? -10.968 11.145 18.132 1.00 70.44 181 GLY A O 1
ATOM 1454 N N . GLU A 1 182 ? -13.004 11.508 18.983 1.00 69.88 182 GLU A N 1
ATOM 1455 C CA . GLU A 1 182 ? -13.674 11.696 17.692 1.00 69.88 182 GLU A CA 1
ATOM 1456 C C . GLU A 1 182 ? -13.109 12.889 16.901 1.00 69.88 182 GLU A C 1
ATOM 1458 O O . GLU A 1 182 ? -12.805 12.759 15.714 1.00 69.88 182 GLU A O 1
ATOM 1463 N N . ASN A 1 183 ? -12.847 14.017 17.572 1.00 70.56 183 ASN A N 1
ATOM 1464 C CA . ASN A 1 183 ? -12.275 15.204 16.928 1.00 70.56 183 ASN A CA 1
ATOM 1465 C C . ASN A 1 183 ? -10.811 15.012 16.497 1.00 70.56 183 ASN A C 1
ATOM 1467 O O . ASN A 1 183 ? -10.428 15.453 15.411 1.00 70.56 183 ASN A O 1
ATOM 1471 N N . LEU A 1 184 ? -9.986 14.351 17.319 1.00 71.69 184 LEU A N 1
ATOM 1472 C CA . LEU A 1 184 ? -8.589 14.075 16.967 1.00 71.69 184 LEU A CA 1
ATOM 1473 C C . LEU A 1 184 ? -8.514 13.096 15.787 1.00 71.69 184 LEU A C 1
ATOM 1475 O O . LEU A 1 184 ? -7.830 13.366 14.801 1.00 71.69 184 LEU A O 1
ATOM 1479 N N . HIS A 1 185 ? -9.297 12.014 15.836 1.00 78.81 185 HIS A N 1
ATOM 1480 C CA . HIS A 1 185 ? -9.337 11.019 14.767 1.00 78.81 185 HIS A CA 1
ATOM 1481 C C . HIS A 1 185 ? -9.846 11.589 13.443 1.00 78.81 185 HIS A C 1
ATOM 1483 O O . HIS A 1 185 ? -9.329 11.216 12.391 1.00 78.81 185 HIS A O 1
ATOM 1489 N N . GLN A 1 186 ? -10.814 12.510 13.463 1.00 81.44 186 GLN A N 1
ATOM 1490 C CA . GLN A 1 186 ? -11.310 13.129 12.236 1.00 81.44 186 GLN A CA 1
ATOM 1491 C C . GLN A 1 186 ? -10.246 14.003 11.557 1.00 81.44 186 GLN A C 1
ATOM 1493 O O . GLN A 1 186 ? -10.085 13.922 10.338 1.00 81.44 186 GLN A O 1
ATOM 1498 N N . ILE A 1 187 ? -9.509 14.815 12.323 1.00 84.56 187 ILE A N 1
ATOM 1499 C CA . ILE A 1 187 ? -8.442 15.672 11.782 1.00 84.56 187 ILE A CA 1
ATOM 1500 C C . ILE A 1 187 ? -7.289 14.815 11.249 1.00 84.56 187 ILE A C 1
ATOM 1502 O O . ILE A 1 187 ? -6.843 15.035 10.123 1.00 84.56 187 ILE A O 1
ATOM 1506 N N . ASP A 1 188 ? -6.853 13.804 12.004 1.00 87.44 188 ASP A N 1
ATOM 1507 C CA . ASP A 1 188 ? -5.795 12.883 11.572 1.00 87.44 188 ASP A CA 1
ATOM 1508 C C . ASP A 1 188 ? -6.195 12.124 10.298 1.00 87.44 188 ASP A C 1
ATOM 1510 O O . ASP A 1 188 ? -5.398 11.966 9.370 1.00 87.44 188 ASP A O 1
ATOM 1514 N N . PHE A 1 189 ? -7.456 11.694 10.210 1.00 88.38 189 PHE A N 1
ATOM 1515 C CA . PHE A 1 189 ? -7.983 11.027 9.024 1.00 88.38 189 PHE A CA 1
ATOM 1516 C C . PHE A 1 189 ? -8.019 11.959 7.806 1.00 88.38 189 PHE A C 1
ATOM 1518 O O . PHE A 1 189 ? -7.593 11.569 6.716 1.00 88.38 189 PHE A O 1
ATOM 1525 N N . GLN A 1 190 ? -8.469 13.205 7.980 1.00 92.62 190 GLN A N 1
ATOM 1526 C CA . GLN A 1 190 ? -8.435 14.216 6.920 1.00 92.62 190 GLN A CA 1
ATOM 1527 C C . GLN A 1 190 ? -7.000 14.508 6.470 1.00 92.62 190 GLN A C 1
ATOM 1529 O O . GLN A 1 190 ? -6.738 14.589 5.268 1.00 92.62 190 GLN A O 1
ATOM 1534 N N . GLN A 1 191 ? -6.057 14.603 7.408 1.00 94.25 191 GLN A N 1
ATOM 1535 C CA . GLN A 1 191 ? -4.641 14.784 7.105 1.00 94.25 191 GLN A CA 1
ATOM 1536 C C . GLN A 1 191 ? -4.100 13.615 6.271 1.00 94.25 191 GLN A C 1
ATOM 1538 O O . GLN A 1 191 ? -3.484 13.835 5.227 1.00 94.25 191 GLN A O 1
ATOM 1543 N N . LEU A 1 192 ? -4.401 12.373 6.659 1.00 94.62 192 LEU A N 1
ATOM 1544 C CA . LEU A 1 192 ? -3.998 11.180 5.912 1.00 94.62 192 LEU A CA 1
ATOM 1545 C C . LEU A 1 192 ? -4.601 11.157 4.498 1.00 94.62 192 LEU A C 1
ATOM 1547 O O . LEU A 1 192 ? -3.931 10.782 3.533 1.00 94.62 192 LEU A O 1
ATOM 1551 N N . GLN A 1 193 ? -5.851 11.601 4.348 1.00 96.56 193 GLN A N 1
ATOM 1552 C CA . GLN A 1 193 ? -6.513 11.715 3.049 1.00 96.56 193 GLN A CA 1
ATOM 1553 C C . GLN A 1 193 ? -5.838 12.767 2.154 1.00 96.56 193 GLN A C 1
ATOM 1555 O O . GLN A 1 193 ? -5.628 12.523 0.959 1.00 96.56 193 GLN A O 1
ATOM 1560 N N . ILE A 1 194 ? -5.456 13.914 2.723 1.00 96.56 194 ILE A N 1
ATOM 1561 C CA . ILE A 1 194 ? -4.717 14.967 2.018 1.00 96.56 194 ILE A CA 1
ATOM 1562 C C . ILE A 1 194 ? -3.350 14.442 1.574 1.00 96.56 194 ILE A C 1
ATOM 1564 O O . ILE A 1 194 ? -2.997 14.580 0.401 1.00 96.56 194 ILE A O 1
ATOM 1568 N N . GLU A 1 195 ? -2.597 13.802 2.466 1.00 96.81 195 GLU A N 1
ATOM 1569 C CA . GLU A 1 195 ? -1.284 13.235 2.148 1.00 96.81 195 GLU A CA 1
ATOM 1570 C C . GLU A 1 195 ? -1.375 12.169 1.057 1.00 96.81 195 GLU A C 1
ATOM 1572 O O . GLU A 1 195 ? -0.622 12.212 0.082 1.00 96.81 195 GLU A O 1
ATOM 1577 N N . ASN A 1 196 ? -2.342 11.255 1.153 1.00 96.69 196 ASN A N 1
ATOM 1578 C CA . ASN A 1 196 ? -2.571 10.231 0.137 1.00 96.69 196 ASN A CA 1
ATOM 1579 C C . ASN A 1 196 ? -2.875 10.858 -1.236 1.00 96.69 196 ASN A C 1
ATOM 1581 O O . ASN A 1 196 ? -2.275 10.479 -2.246 1.00 96.69 196 ASN A O 1
ATOM 1585 N N . SER A 1 197 ? -3.740 11.876 -1.271 1.00 97.56 197 SER A N 1
ATOM 1586 C CA . SER A 1 197 ? -4.048 12.632 -2.489 1.00 97.56 197 SER A CA 1
ATOM 1587 C C . SER A 1 197 ? -2.800 13.305 -3.080 1.00 97.56 197 SER A C 1
ATOM 1589 O O . SER A 1 197 ? -2.528 13.187 -4.280 1.00 97.56 197 SER A O 1
ATOM 1591 N N . GLN A 1 198 ? -1.971 13.934 -2.239 1.00 97.88 198 GLN A N 1
ATOM 1592 C CA . GLN A 1 198 ? -0.710 14.552 -2.659 1.00 97.88 198 GLN A CA 1
ATOM 1593 C C . GLN A 1 198 ? 0.290 13.522 -3.209 1.00 97.88 198 GLN A C 1
ATOM 1595 O O . GLN A 1 198 ? 0.899 13.750 -4.263 1.00 97.88 198 GLN A O 1
ATOM 1600 N N . TYR A 1 199 ? 0.450 12.373 -2.547 1.00 98.12 199 TYR A N 1
ATOM 1601 C CA . TYR A 1 199 ? 1.323 11.299 -3.021 1.00 98.12 199 TYR A CA 1
ATOM 1602 C C . TYR A 1 199 ? 0.838 10.725 -4.349 1.00 98.12 199 TYR A C 1
ATOM 1604 O O . TYR A 1 199 ? 1.646 10.558 -5.265 1.00 98.12 199 TYR A O 1
ATOM 1612 N N . ASN A 1 200 ? 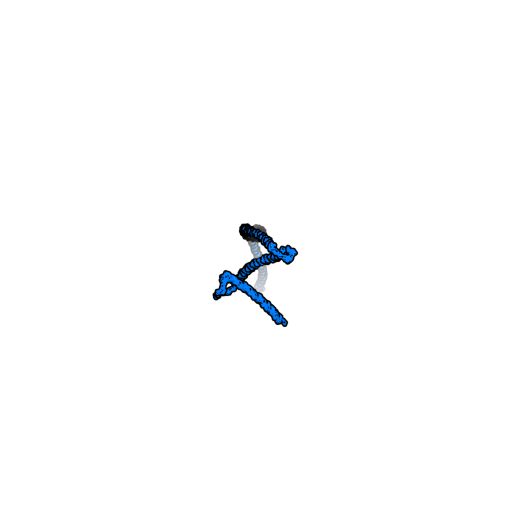-0.468 10.515 -4.510 1.00 97.88 200 ASN A N 1
ATOM 1613 C CA . ASN A 1 200 ? -1.045 10.068 -5.774 1.00 97.88 200 ASN A CA 1
ATOM 1614 C C . ASN A 1 200 ? -0.798 11.066 -6.909 1.00 97.88 200 ASN A C 1
ATOM 1616 O O . ASN A 1 200 ? -0.370 10.665 -7.995 1.00 97.88 200 ASN A O 1
ATOM 1620 N N . ALA A 1 201 ? -0.974 12.366 -6.664 1.00 97.75 201 ALA A N 1
ATOM 1621 C CA . ALA A 1 201 ? -0.657 13.396 -7.651 1.00 97.75 201 ALA A CA 1
ATOM 1622 C C . ALA A 1 201 ? 0.829 13.358 -8.058 1.00 97.75 201 ALA A C 1
ATOM 1624 O O . ALA A 1 201 ? 1.163 13.412 -9.249 1.00 97.75 201 ALA A O 1
ATOM 1625 N N . LYS A 1 202 ? 1.734 13.183 -7.086 1.00 98.12 202 LYS A N 1
ATOM 1626 C CA . LYS A 1 202 ? 3.180 13.068 -7.325 1.00 98.12 202 LYS A CA 1
ATOM 1627 C C . LYS A 1 202 ? 3.535 11.804 -8.113 1.00 98.12 202 LYS A C 1
ATOM 1629 O O . LYS A 1 202 ? 4.335 11.878 -9.049 1.00 98.12 202 LYS A O 1
ATOM 1634 N N . ILE A 1 203 ? 2.914 10.666 -7.798 1.00 97.81 203 ILE A N 1
ATOM 1635 C CA . ILE A 1 203 ? 3.065 9.407 -8.543 1.00 97.81 203 ILE A CA 1
ATOM 1636 C C . ILE A 1 203 ? 2.593 9.591 -9.987 1.00 97.81 203 ILE A C 1
ATOM 1638 O O . ILE A 1 203 ? 3.325 9.258 -10.919 1.00 97.81 203 ILE A O 1
ATOM 1642 N N . GLN A 1 204 ? 1.422 10.193 -10.205 1.00 97.69 204 GLN A N 1
ATOM 1643 C CA . GLN A 1 204 ? 0.920 10.457 -11.554 1.00 97.69 204 GLN A CA 1
ATOM 1644 C C . GLN A 1 204 ? 1.848 11.381 -12.351 1.00 97.69 204 GLN A C 1
ATOM 1646 O O . GLN A 1 204 ? 2.102 11.131 -13.532 1.00 97.69 204 GLN A O 1
ATOM 1651 N N . GLN A 1 205 ? 2.396 12.426 -11.725 1.00 98.12 205 GLN A N 1
ATOM 1652 C CA . GLN A 1 205 ? 3.367 13.310 -12.369 1.00 98.12 205 GLN A CA 1
ATOM 1653 C C . GLN A 1 205 ? 4.632 12.544 -12.785 1.00 98.12 205 GLN A C 1
ATOM 1655 O O . GLN A 1 205 ? 5.090 12.686 -13.923 1.00 98.12 205 GLN A O 1
ATOM 1660 N N . ARG A 1 206 ? 5.175 11.702 -11.897 1.00 97.69 206 ARG A N 1
ATOM 1661 C CA . ARG A 1 206 ? 6.350 10.866 -12.185 1.00 97.69 206 ARG A CA 1
ATOM 1662 C C . ARG A 1 206 ? 6.068 9.842 -13.281 1.00 97.69 206 ARG A C 1
ATOM 1664 O O . ARG A 1 206 ? 6.882 9.708 -14.189 1.00 97.69 206 ARG A O 1
ATOM 1671 N N . ASN A 1 207 ? 4.897 9.210 -13.281 1.00 98.00 207 ASN A N 1
ATOM 1672 C CA . ASN A 1 207 ? 4.481 8.286 -14.337 1.00 98.00 207 ASN A CA 1
ATOM 1673 C C . ASN A 1 207 ? 4.367 8.983 -15.699 1.00 98.00 207 ASN A C 1
ATOM 1675 O O . ASN A 1 207 ? 4.850 8.458 -16.702 1.00 98.00 207 ASN A O 1
ATOM 1679 N N . LYS A 1 208 ? 3.811 10.202 -15.748 1.00 97.81 208 LYS A N 1
ATOM 1680 C CA . LYS A 1 208 ? 3.772 11.013 -16.979 1.00 97.81 208 LYS A CA 1
ATOM 1681 C C . LYS A 1 208 ? 5.177 11.354 -17.482 1.00 97.81 208 LYS A C 1
ATOM 1683 O O . LYS A 1 208 ? 5.427 11.279 -18.685 1.00 97.81 208 LYS A O 1
ATOM 1688 N N . GLN A 1 209 ? 6.099 11.716 -16.588 1.00 97.56 209 GLN A N 1
ATOM 1689 C CA . GLN A 1 209 ? 7.501 11.963 -16.951 1.00 97.56 209 GLN A CA 1
ATOM 1690 C C . GLN A 1 209 ? 8.181 10.691 -17.471 1.00 97.56 209 GLN A C 1
ATOM 1692 O O . GLN A 1 209 ? 8.817 10.731 -18.523 1.00 97.56 209 GLN A O 1
ATOM 1697 N N . LEU A 1 210 ? 7.993 9.559 -16.790 1.00 98.00 210 LEU A N 1
ATOM 1698 C CA . LEU A 1 210 ? 8.547 8.266 -17.189 1.00 98.00 210 LEU A CA 1
ATOM 1699 C C . LEU A 1 210 ? 8.041 7.834 -18.567 1.00 98.00 210 LEU A C 1
ATOM 1701 O O . LEU A 1 210 ? 8.825 7.368 -19.391 1.00 98.00 210 LEU A O 1
ATOM 1705 N N . LEU A 1 211 ? 6.750 8.028 -18.845 1.00 97.94 211 LEU A N 1
ATOM 1706 C CA . LEU A 1 211 ? 6.169 7.729 -20.149 1.00 97.94 211 LEU A CA 1
ATOM 1707 C C . LEU A 1 211 ? 6.792 8.595 -21.251 1.00 97.94 211 LEU A C 1
ATOM 1709 O O . LEU A 1 211 ? 7.182 8.066 -22.289 1.00 97.94 211 LEU A O 1
ATOM 1713 N N . LYS A 1 212 ? 6.951 9.906 -21.017 1.00 97.81 212 LYS A N 1
ATOM 1714 C CA . LYS A 1 212 ? 7.638 10.801 -21.964 1.00 97.81 212 LYS A CA 1
ATOM 1715 C C . LYS A 1 212 ? 9.065 10.331 -22.243 1.00 97.81 212 LYS A C 1
ATOM 1717 O O . LYS A 1 212 ? 9.447 10.233 -23.404 1.00 97.81 212 LYS A O 1
ATOM 1722 N N . LEU A 1 213 ? 9.821 9.995 -21.198 1.00 97.38 213 LEU A N 1
ATOM 1723 C CA . LEU A 1 213 ? 11.176 9.454 -21.323 1.00 97.38 213 LEU A CA 1
ATOM 1724 C C . LEU A 1 213 ? 11.198 8.149 -22.126 1.00 97.38 213 LEU A C 1
ATOM 1726 O O . LEU A 1 213 ? 11.978 8.048 -23.066 1.00 97.38 213 LEU A O 1
ATOM 1730 N N . LYS A 1 214 ? 10.309 7.189 -21.838 1.00 97.88 214 LYS A N 1
ATOM 1731 C CA . LYS A 1 214 ? 10.200 5.938 -22.609 1.00 97.88 214 LYS A CA 1
ATOM 1732 C C . LYS A 1 214 ? 9.939 6.192 -24.094 1.00 97.88 214 LYS A C 1
ATOM 1734 O O . LYS A 1 214 ? 10.603 5.591 -24.933 1.00 97.88 214 LYS A O 1
ATOM 1739 N N . MET A 1 215 ? 9.013 7.095 -24.419 1.00 97.69 215 MET A N 1
ATOM 1740 C CA . MET A 1 215 ? 8.693 7.434 -25.810 1.00 97.69 215 MET A CA 1
ATOM 1741 C C . MET A 1 215 ? 9.879 8.092 -26.520 1.00 97.69 215 MET A C 1
ATOM 1743 O O . MET A 1 215 ? 10.188 7.730 -27.653 1.00 97.69 215 MET A O 1
ATOM 1747 N N . THR A 1 216 ? 10.567 9.029 -25.861 1.00 97.38 216 THR A N 1
ATOM 1748 C CA . THR A 1 216 ? 11.766 9.667 -26.422 1.00 97.38 216 THR A CA 1
ATOM 1749 C C . THR A 1 216 ? 12.887 8.654 -26.622 1.00 97.38 216 THR A C 1
ATOM 1751 O O . THR A 1 216 ? 13.443 8.596 -27.711 1.00 97.38 216 THR A O 1
ATOM 1754 N N . THR A 1 217 ? 13.171 7.800 -25.635 1.00 97.75 217 THR A N 1
ATOM 1755 C CA . THR A 1 217 ? 14.178 6.736 -25.761 1.00 97.75 217 THR A CA 1
ATOM 1756 C C . THR A 1 217 ? 13.848 5.789 -26.912 1.00 97.75 217 THR A C 1
ATOM 1758 O O . THR A 1 217 ? 14.729 5.490 -27.713 1.00 97.75 217 THR A O 1
ATOM 1761 N N . GLY A 1 218 ? 12.586 5.370 -27.055 1.00 97.81 218 GLY A N 1
ATOM 1762 C CA . GLY A 1 218 ? 12.147 4.539 -28.180 1.00 97.81 218 GLY A CA 1
ATOM 1763 C C . GLY A 1 218 ? 12.400 5.203 -29.537 1.00 97.81 218 GLY A C 1
ATOM 1764 O O . GLY A 1 218 ? 12.988 4.583 -30.423 1.00 97.81 218 GLY A O 1
ATOM 1765 N N . LYS A 1 219 ? 12.047 6.489 -29.680 1.00 97.75 219 LYS A N 1
ATOM 1766 C CA . LYS A 1 219 ? 12.334 7.274 -30.893 1.00 97.75 219 LYS A CA 1
ATOM 1767 C C . LYS A 1 219 ? 13.834 7.387 -31.165 1.00 97.75 219 LYS A C 1
ATOM 1769 O O . LYS A 1 219 ? 14.257 7.185 -32.298 1.00 97.75 219 LYS A O 1
ATOM 1774 N N . THR A 1 220 ? 14.642 7.668 -30.145 1.00 97.31 220 THR A N 1
ATOM 1775 C CA . THR A 1 220 ? 16.103 7.766 -30.282 1.00 97.31 220 THR A CA 1
ATOM 1776 C C . THR A 1 220 ? 16.710 6.442 -30.736 1.00 97.31 220 THR A C 1
ATOM 1778 O O . THR A 1 220 ? 17.548 6.437 -31.632 1.00 97.31 220 THR A O 1
ATOM 1781 N N . VAL A 1 221 ? 16.262 5.312 -30.178 1.00 98.00 221 VAL A N 1
ATOM 1782 C CA . VAL A 1 221 ? 16.709 3.976 -30.605 1.00 98.00 221 VAL A CA 1
ATOM 1783 C C . VAL A 1 221 ? 16.315 3.699 -32.055 1.00 98.00 221 VAL A C 1
ATOM 1785 O O . VAL A 1 221 ? 17.124 3.169 -32.813 1.00 98.00 221 VAL A O 1
ATOM 1788 N N . GLN A 1 222 ? 15.108 4.089 -32.472 1.00 97.62 222 GLN A N 1
ATOM 1789 C CA . GLN A 1 222 ? 14.677 3.950 -33.864 1.00 97.62 222 GLN A CA 1
ATOM 1790 C C . GLN A 1 222 ? 15.559 4.772 -34.815 1.00 97.62 222 GLN A C 1
ATOM 1792 O O . GLN A 1 222 ? 16.045 4.237 -35.809 1.00 97.62 222 GLN A O 1
ATOM 1797 N N . VAL A 1 223 ? 15.821 6.042 -34.491 1.00 97.94 223 VAL A N 1
ATOM 1798 C CA . VAL A 1 223 ? 16.714 6.907 -35.282 1.00 97.94 223 VAL A CA 1
ATOM 1799 C C . VAL A 1 223 ? 18.131 6.334 -35.336 1.00 97.94 223 VAL A C 1
ATOM 1801 O O . VAL A 1 223 ? 18.730 6.288 -36.407 1.00 97.94 223 VAL A O 1
ATOM 1804 N N . LEU A 1 224 ? 18.646 5.832 -34.212 1.00 97.88 224 LEU A N 1
ATOM 1805 C CA . LEU A 1 224 ? 19.960 5.197 -34.146 1.00 97.88 224 LEU A CA 1
ATOM 1806 C C . LEU A 1 224 ? 20.041 3.941 -35.026 1.00 97.88 224 LEU A C 1
ATOM 1808 O O . LEU A 1 224 ? 21.028 3.751 -35.732 1.00 97.88 224 LEU A O 1
ATOM 1812 N N . ASN A 1 225 ? 19.011 3.093 -35.007 1.00 97.94 225 ASN A N 1
ATOM 1813 C CA . ASN A 1 225 ? 18.964 1.892 -35.841 1.00 97.94 225 ASN A CA 1
ATOM 1814 C C . ASN A 1 225 ? 18.895 2.232 -37.333 1.00 97.94 225 ASN A C 1
ATOM 1816 O O . ASN A 1 225 ? 19.593 1.597 -38.121 1.00 97.94 225 ASN A O 1
ATOM 1820 N N . ASN A 1 226 ? 18.121 3.253 -37.709 1.00 97.94 226 ASN A N 1
ATOM 1821 C CA . ASN A 1 226 ? 18.079 3.738 -39.088 1.00 97.94 226 ASN A CA 1
ATOM 1822 C C . ASN A 1 226 ? 19.457 4.253 -39.526 1.00 97.94 226 ASN A C 1
ATOM 1824 O O . ASN A 1 226 ? 19.989 3.786 -40.526 1.00 97.94 226 ASN A O 1
ATOM 1828 N N . ALA A 1 227 ? 20.095 5.108 -38.720 1.00 97.44 227 ALA A N 1
ATOM 1829 C CA . ALA A 1 227 ? 21.436 5.617 -39.013 1.00 97.44 227 ALA A CA 1
ATOM 1830 C C . ALA A 1 227 ? 22.485 4.494 -39.114 1.00 97.44 227 ALA A C 1
ATOM 1832 O O . ALA A 1 227 ? 23.372 4.537 -39.965 1.00 97.44 227 ALA A O 1
ATOM 1833 N N . LYS A 1 228 ? 22.378 3.454 -38.275 1.00 98.12 228 LYS A N 1
ATOM 1834 C CA . LYS A 1 228 ? 23.235 2.263 -38.356 1.00 98.12 228 LYS A CA 1
ATOM 1835 C C . LYS A 1 228 ? 23.017 1.495 -39.663 1.00 98.12 228 LYS A C 1
ATOM 1837 O O . LYS A 1 228 ? 23.987 1.014 -40.246 1.00 98.12 228 LYS A O 1
ATOM 1842 N N . HIS A 1 229 ? 21.769 1.366 -40.110 1.00 97.88 229 HIS A N 1
ATOM 1843 C CA . HIS A 1 229 ? 21.445 0.722 -41.379 1.00 97.88 229 HIS A CA 1
ATOM 1844 C C . HIS A 1 229 ? 21.999 1.519 -42.567 1.00 97.88 229 HIS A C 1
ATOM 1846 O O . HIS A 1 229 ? 22.702 0.949 -43.400 1.00 97.88 229 HIS A O 1
ATOM 1852 N N . ASP A 1 230 ? 21.787 2.835 -42.585 1.00 98.00 230 ASP A N 1
ATOM 1853 C CA . ASP A 1 230 ? 22.309 3.730 -43.622 1.00 98.00 230 ASP A CA 1
ATOM 1854 C C . ASP A 1 230 ? 23.839 3.680 -43.689 1.00 98.00 230 ASP A C 1
ATOM 1856 O O . ASP A 1 230 ? 24.418 3.528 -44.766 1.00 98.00 230 ASP A O 1
ATOM 1860 N N . LEU A 1 231 ? 24.510 3.707 -42.533 1.00 97.69 231 LEU A N 1
ATOM 1861 C CA . LEU A 1 231 ? 25.962 3.558 -42.455 1.00 97.69 231 LEU A CA 1
ATOM 1862 C C . LEU A 1 231 ? 26.429 2.207 -43.010 1.00 97.69 231 LEU A C 1
ATOM 1864 O O . LEU A 1 231 ? 27.415 2.150 -43.741 1.00 97.69 231 LEU A O 1
ATOM 1868 N N . SER A 1 232 ? 25.727 1.117 -42.691 1.00 97.88 232 SER A N 1
ATOM 1869 C CA . SER A 1 232 ? 26.048 -0.207 -43.234 1.00 97.88 232 SER A CA 1
ATOM 1870 C C . SER A 1 232 ? 25.901 -0.248 -44.757 1.00 97.88 232 SER A C 1
ATOM 1872 O O . SER A 1 232 ? 26.725 -0.869 -45.429 1.00 97.88 232 SER A O 1
ATOM 1874 N N . ASN A 1 233 ? 24.884 0.416 -45.307 1.00 97.75 233 ASN A N 1
ATOM 1875 C CA . ASN A 1 233 ? 24.676 0.511 -46.750 1.00 97.75 233 ASN A CA 1
ATOM 1876 C C . ASN A 1 233 ? 25.798 1.316 -47.419 1.00 97.75 233 ASN A C 1
ATOM 1878 O O . ASN A 1 233 ? 26.383 0.842 -48.392 1.00 97.75 233 ASN A O 1
ATOM 1882 N N . LEU A 1 234 ? 26.171 2.467 -46.849 1.00 97.69 234 LEU A N 1
ATOM 1883 C CA . LEU A 1 234 ? 27.294 3.280 -47.329 1.00 97.69 234 LEU A CA 1
ATOM 1884 C C . LEU A 1 234 ? 28.631 2.532 -47.256 1.00 97.69 234 LEU A C 1
ATOM 1886 O O . LEU A 1 234 ? 29.442 2.635 -48.172 1.00 97.69 234 LEU A O 1
ATOM 1890 N N . LEU A 1 235 ? 28.872 1.742 -46.206 1.00 97.62 235 LEU A N 1
ATOM 1891 C CA . LEU A 1 235 ? 30.075 0.907 -46.102 1.00 97.62 235 LEU A CA 1
ATOM 1892 C C . LEU A 1 235 ? 30.117 -0.186 -47.177 1.00 97.62 235 LEU A C 1
ATOM 1894 O O . LEU A 1 235 ? 31.178 -0.440 -47.755 1.00 97.62 235 LEU A O 1
ATOM 1898 N N . ASN A 1 236 ? 28.976 -0.814 -47.470 1.00 97.56 236 ASN A N 1
ATOM 1899 C CA . ASN A 1 236 ? 28.862 -1.801 -48.543 1.00 97.56 236 ASN A CA 1
ATOM 1900 C C . ASN A 1 236 ? 29.085 -1.160 -49.919 1.00 97.56 236 ASN A C 1
ATOM 1902 O O . ASN A 1 236 ? 29.811 -1.716 -50.744 1.00 97.56 236 ASN A O 1
ATOM 1906 N N . GLU A 1 237 ? 28.512 0.021 -50.157 1.00 97.56 237 GLU A N 1
ATOM 1907 C CA . GLU A 1 237 ? 28.715 0.774 -51.393 1.00 97.56 237 GLU A CA 1
ATOM 1908 C C . GLU A 1 237 ? 30.170 1.216 -51.555 1.00 97.56 237 GLU A C 1
ATOM 1910 O O . GLU A 1 237 ? 30.755 0.985 -52.609 1.00 97.56 237 GLU A O 1
ATOM 1915 N N . ASN A 1 238 ? 30.793 1.754 -50.507 1.00 97.06 238 ASN A N 1
ATOM 1916 C CA . ASN A 1 238 ? 32.211 2.104 -50.514 1.00 97.06 238 ASN A CA 1
ATOM 1917 C C . ASN A 1 238 ? 33.083 0.868 -50.798 1.00 97.06 238 ASN A C 1
ATOM 1919 O O . ASN A 1 238 ? 33.986 0.906 -51.628 1.00 97.06 238 ASN A O 1
ATOM 1923 N N . SER A 1 239 ? 32.767 -0.278 -50.187 1.00 97.69 239 SER A N 1
ATOM 1924 C CA . SER A 1 239 ? 33.458 -1.542 -50.472 1.00 97.69 239 SER A CA 1
ATOM 1925 C C . SER A 1 239 ? 33.306 -1.979 -51.933 1.00 97.69 239 SER A C 1
ATOM 1927 O O . SER A 1 239 ? 34.266 -2.483 -52.515 1.00 97.69 239 SER A O 1
ATOM 1929 N N . ARG A 1 240 ? 32.129 -1.778 -52.544 1.00 97.94 240 ARG A N 1
ATOM 1930 C CA . ARG A 1 240 ? 31.903 -2.029 -53.976 1.00 97.94 240 ARG A CA 1
ATOM 1931 C C . ARG A 1 240 ? 32.717 -1.066 -54.838 1.00 97.94 240 ARG A C 1
ATOM 1933 O O . ARG A 1 240 ? 33.466 -1.527 -55.687 1.00 97.94 240 ARG A O 1
ATOM 1940 N N . LEU A 1 241 ? 32.633 0.236 -54.574 1.00 97.44 241 LEU A N 1
ATOM 1941 C CA . LEU A 1 241 ? 33.367 1.262 -55.318 1.00 97.44 241 LEU A CA 1
ATOM 1942 C C . LEU A 1 241 ? 34.883 1.053 -55.248 1.00 97.44 241 LEU A C 1
ATOM 1944 O O . LEU A 1 241 ? 35.561 1.213 -56.255 1.00 97.44 241 LEU A O 1
ATOM 1948 N N . ASN A 1 242 ? 35.419 0.629 -54.102 1.00 97.50 242 ASN A N 1
ATOM 1949 C CA . ASN A 1 242 ? 36.839 0.296 -53.979 1.00 97.50 242 ASN A CA 1
ATOM 1950 C C . ASN A 1 242 ? 37.230 -0.917 -54.836 1.00 97.50 242 ASN A C 1
ATOM 1952 O O . ASN A 1 242 ? 38.308 -0.919 -55.427 1.00 97.50 242 ASN A O 1
ATOM 1956 N N . ARG A 1 243 ? 36.364 -1.937 -54.944 1.00 97.56 243 ARG A N 1
ATOM 1957 C CA . ARG A 1 243 ? 36.593 -3.069 -55.861 1.00 97.56 243 ARG A CA 1
ATOM 1958 C C . ARG A 1 243 ? 36.557 -2.614 -57.316 1.00 97.56 243 ARG A C 1
ATOM 1960 O O . ARG A 1 243 ? 37.461 -2.967 -58.065 1.00 97.56 243 ARG A O 1
ATOM 1967 N N . ASP A 1 244 ? 35.570 -1.800 -57.682 1.00 97.44 244 ASP A N 1
ATOM 1968 C CA . ASP A 1 244 ? 35.447 -1.249 -59.034 1.00 97.44 244 ASP A CA 1
ATOM 1969 C C . ASP A 1 244 ? 36.673 -0.385 -59.376 1.00 97.44 244 ASP A C 1
ATOM 1971 O O . ASP A 1 244 ? 37.241 -0.515 -60.458 1.00 97.44 244 ASP A O 1
ATOM 1975 N N . SER A 1 245 ? 37.142 0.448 -58.439 1.00 97.44 245 SER A N 1
ATOM 1976 C CA . SER A 1 245 ? 38.356 1.258 -58.601 1.00 97.44 245 SER A CA 1
ATOM 1977 C C . SER A 1 245 ? 39.586 0.381 -58.833 1.00 97.44 245 SER A C 1
ATOM 1979 O O . SER A 1 245 ? 40.311 0.594 -59.803 1.00 97.44 245 SER A O 1
ATOM 1981 N N . ALA A 1 246 ? 39.785 -0.656 -58.013 1.00 97.50 246 ALA A N 1
ATOM 1982 C CA . ALA A 1 246 ? 40.896 -1.594 -58.176 1.00 97.50 246 ALA A CA 1
ATOM 1983 C C . ALA A 1 246 ? 40.831 -2.352 -59.518 1.00 97.50 246 ALA A C 1
ATOM 1985 O O . ALA A 1 246 ? 41.856 -2.581 -60.167 1.00 97.50 246 ALA A O 1
ATOM 1986 N N . GLU A 1 247 ? 39.629 -2.716 -59.977 1.00 97.69 247 GLU A N 1
ATOM 1987 C CA . GLU A 1 247 ? 39.442 -3.330 -61.292 1.00 97.69 247 GLU A CA 1
ATOM 1988 C C . GLU A 1 247 ? 39.822 -2.359 -62.419 1.00 97.69 247 GLU A C 1
ATOM 1990 O O . GLU A 1 247 ? 40.557 -2.735 -63.338 1.00 97.69 247 GLU A O 1
ATOM 1995 N N . ARG A 1 248 ? 39.379 -1.098 -62.342 1.00 96.94 248 ARG A N 1
ATOM 1996 C CA . ARG A 1 248 ? 39.732 -0.058 -63.321 1.00 96.94 248 ARG A CA 1
ATOM 1997 C C . ARG A 1 248 ? 41.229 0.219 -63.344 1.00 96.94 248 ARG A C 1
ATOM 1999 O O . ARG A 1 248 ? 41.800 0.292 -64.430 1.00 96.94 248 ARG A O 1
ATOM 2006 N N . GLU A 1 249 ? 41.883 0.300 -62.191 1.00 97.38 249 GLU A N 1
ATOM 2007 C CA . GLU A 1 249 ? 43.342 0.433 -62.095 1.00 97.38 249 GLU A CA 1
ATOM 2008 C C . GLU A 1 249 ? 44.063 -0.745 -62.771 1.00 97.38 249 GLU A C 1
ATOM 2010 O O . GLU A 1 249 ? 45.010 -0.542 -63.537 1.00 97.38 249 GLU A O 1
ATOM 2015 N N . SER A 1 250 ? 43.575 -1.977 -62.579 1.00 97.06 250 SER A N 1
ATOM 2016 C CA . SER A 1 250 ? 44.105 -3.162 -63.265 1.00 97.06 250 SER A CA 1
ATOM 2017 C C . SER A 1 250 ? 43.913 -3.092 -64.786 1.00 97.06 250 SER A C 1
ATOM 2019 O O . SER A 1 250 ? 44.843 -3.386 -65.543 1.00 97.06 250 SER A O 1
ATOM 2021 N N . GLN A 1 251 ? 42.732 -2.671 -65.255 1.00 96.38 251 GLN A N 1
ATOM 2022 C CA . GLN A 1 251 ? 42.449 -2.474 -66.682 1.00 96.38 251 GLN A CA 1
ATOM 2023 C C . GLN A 1 251 ? 43.367 -1.405 -67.291 1.00 96.38 251 GLN A C 1
ATOM 2025 O O . GLN A 1 251 ? 43.944 -1.631 -68.355 1.00 96.38 251 GLN A O 1
ATOM 2030 N N . ILE A 1 252 ? 43.566 -0.279 -66.601 1.00 97.19 252 ILE A N 1
ATOM 2031 C CA . ILE A 1 252 ? 44.492 0.780 -67.021 1.00 97.19 252 ILE A CA 1
ATOM 2032 C C . ILE A 1 252 ? 45.917 0.233 -67.116 1.00 97.19 252 ILE A C 1
ATOM 2034 O O . ILE A 1 252 ? 46.573 0.437 -68.133 1.00 97.19 252 ILE A O 1
ATOM 2038 N N . SER A 1 253 ? 46.386 -0.517 -66.115 1.00 97.38 253 SER A N 1
ATOM 2039 C CA . SER A 1 253 ? 47.719 -1.132 -66.145 1.00 97.38 253 SER A CA 1
ATOM 2040 C C . SER A 1 253 ? 47.905 -2.056 -67.358 1.00 97.38 253 SER A C 1
ATOM 2042 O O . SER A 1 253 ? 48.929 -1.989 -68.043 1.00 97.38 253 SER A O 1
ATOM 2044 N N . LYS A 1 254 ? 46.894 -2.871 -67.694 1.00 97.00 254 LYS A N 1
ATOM 2045 C CA . LYS A 1 254 ? 46.905 -3.714 -68.904 1.00 97.00 254 LYS A CA 1
ATOM 2046 C C . LYS A 1 254 ? 46.971 -2.879 -70.184 1.00 97.00 254 LYS A C 1
ATOM 2048 O O . LYS A 1 254 ? 47.839 -3.141 -71.013 1.00 97.00 254 LYS A O 1
ATOM 2053 N N . MET A 1 255 ? 46.131 -1.850 -70.316 1.00 95.88 255 MET A N 1
ATOM 2054 C CA . MET A 1 255 ? 46.137 -0.958 -71.484 1.00 95.88 255 MET A CA 1
ATOM 2055 C C . MET A 1 255 ? 47.462 -0.206 -71.636 1.00 95.88 255 MET A C 1
ATOM 2057 O O . MET A 1 255 ? 47.959 -0.071 -72.747 1.00 95.88 255 MET A O 1
ATOM 2061 N N . VAL A 1 256 ? 48.074 0.250 -70.539 1.00 96.94 256 VAL A N 1
ATOM 2062 C CA . VAL A 1 256 ? 49.403 0.885 -70.564 1.00 96.94 256 VAL A CA 1
ATOM 2063 C C . VAL A 1 256 ? 50.462 -0.100 -71.064 1.00 96.94 256 VAL A C 1
ATOM 2065 O O . VAL A 1 256 ? 51.288 0.254 -71.904 1.00 96.94 256 VAL A O 1
ATOM 2068 N N . ASN A 1 257 ? 50.423 -1.355 -70.609 1.00 96.31 257 ASN A N 1
ATOM 2069 C CA . ASN A 1 257 ? 51.335 -2.394 -71.092 1.00 96.31 257 ASN A CA 1
ATOM 2070 C C . ASN A 1 257 ? 51.131 -2.702 -72.584 1.00 96.31 257 ASN A C 1
ATOM 2072 O O . ASN A 1 257 ? 52.109 -2.858 -73.317 1.00 96.31 257 ASN A O 1
ATOM 2076 N N . GLU A 1 258 ? 49.884 -2.772 -73.049 1.00 96.31 258 GLU A N 1
ATOM 2077 C CA . GLU A 1 258 ? 49.554 -2.940 -74.469 1.00 96.31 258 GLU A CA 1
ATOM 2078 C C . GLU A 1 258 ? 50.008 -1.743 -75.306 1.00 96.31 258 GLU A C 1
ATOM 2080 O O . GLU A 1 258 ? 50.651 -1.931 -76.337 1.00 96.31 258 GLU A O 1
ATOM 2085 N N . LEU A 1 259 ? 49.771 -0.517 -74.834 1.00 96.19 259 LEU A N 1
ATOM 2086 C CA . LEU A 1 259 ? 50.232 0.705 -75.484 1.00 96.19 259 LEU A CA 1
ATOM 2087 C C . LEU A 1 259 ? 51.757 0.705 -75.628 1.00 96.19 259 LEU A C 1
ATOM 2089 O O . LEU A 1 259 ? 52.265 0.962 -76.716 1.00 96.19 259 LEU A O 1
ATOM 2093 N N . ASN A 1 260 ? 52.490 0.343 -74.572 1.00 96.12 260 ASN A N 1
ATOM 2094 C CA . ASN A 1 260 ? 53.948 0.228 -74.617 1.00 96.12 260 ASN A CA 1
ATOM 2095 C C . ASN A 1 260 ? 54.418 -0.811 -75.652 1.00 96.12 260 ASN A C 1
ATOM 2097 O O . ASN A 1 260 ? 55.400 -0.576 -76.361 1.00 96.12 260 ASN A O 1
ATOM 2101 N N . ARG A 1 261 ? 53.709 -1.943 -75.789 1.00 95.94 261 ARG A N 1
ATOM 2102 C CA . ARG A 1 261 ? 53.989 -2.941 -76.839 1.00 95.94 261 ARG A CA 1
ATOM 2103 C C . ARG A 1 261 ? 53.760 -2.364 -78.232 1.00 95.94 261 ARG A C 1
ATOM 2105 O O . ARG A 1 261 ? 54.655 -2.454 -79.068 1.00 95.94 261 ARG A O 1
ATOM 2112 N N . VAL A 1 262 ? 52.617 -1.718 -78.457 1.00 96.06 262 VAL A N 1
ATOM 2113 C CA . VAL A 1 262 ? 52.282 -1.084 -79.741 1.00 96.06 262 VAL A CA 1
ATOM 2114 C C . VAL A 1 262 ? 53.297 0.001 -80.099 1.00 96.06 262 VAL A C 1
ATOM 2116 O O . VAL A 1 262 ? 53.750 0.051 -81.238 1.00 96.06 262 VAL A O 1
ATOM 2119 N N . VAL A 1 263 ? 53.720 0.831 -79.143 1.00 96.06 263 VAL A N 1
ATOM 2120 C CA . VAL A 1 263 ? 54.772 1.840 -79.356 1.00 96.06 263 VAL A CA 1
ATOM 2121 C C . VAL A 1 263 ? 56.085 1.177 -79.780 1.00 96.06 263 VAL A C 1
ATOM 2123 O O . VAL A 1 263 ? 56.681 1.596 -80.773 1.00 96.06 263 VAL A O 1
ATOM 2126 N N . SER A 1 264 ? 56.508 0.104 -79.101 1.00 95.62 264 SER A N 1
ATOM 2127 C CA . SER A 1 264 ? 57.698 -0.664 -79.496 1.00 95.62 264 SER A CA 1
ATOM 2128 C C . SER A 1 264 ? 57.569 -1.243 -80.910 1.00 95.62 264 SER A C 1
ATOM 2130 O O . SER A 1 264 ? 58.519 -1.204 -81.695 1.00 95.62 264 SER A O 1
ATOM 2132 N N . ASP A 1 265 ? 56.393 -1.750 -81.270 1.00 94.62 265 ASP A N 1
ATOM 2133 C CA . ASP A 1 265 ? 56.138 -2.307 -82.596 1.00 94.62 265 ASP A CA 1
ATOM 2134 C C . ASP A 1 265 ? 56.096 -1.223 -83.683 1.00 94.62 265 ASP A C 1
ATOM 2136 O O . ASP A 1 265 ? 56.663 -1.425 -84.759 1.00 94.62 265 ASP A O 1
ATOM 2140 N N . ILE A 1 266 ? 55.551 -0.036 -83.392 1.00 94.56 266 ILE A N 1
ATOM 2141 C CA . ILE A 1 266 ? 55.639 1.145 -84.264 1.00 94.56 266 ILE A CA 1
ATOM 2142 C C . ILE A 1 266 ? 57.103 1.539 -84.478 1.00 94.56 266 ILE A C 1
ATOM 2144 O O . ILE A 1 266 ? 57.499 1.824 -85.608 1.00 94.56 266 ILE A O 1
ATOM 2148 N N . GLU A 1 267 ? 57.934 1.547 -83.435 1.00 94.38 267 GLU A N 1
ATOM 2149 C CA . GLU A 1 267 ? 59.364 1.837 -83.579 1.00 94.38 267 GLU A CA 1
ATOM 2150 C C . GLU A 1 267 ? 60.075 0.806 -84.461 1.00 94.38 267 GLU A C 1
ATOM 2152 O O . GLU A 1 267 ? 60.858 1.181 -85.342 1.00 94.38 267 GLU A O 1
ATOM 2157 N N . LYS A 1 268 ? 59.792 -0.491 -84.277 1.00 94.56 268 LYS A N 1
ATOM 2158 C CA . LYS A 1 268 ? 60.317 -1.557 -85.146 1.00 94.56 268 LYS A CA 1
ATOM 2159 C C . LYS A 1 268 ? 59.862 -1.354 -86.591 1.00 94.56 268 LYS A C 1
ATOM 2161 O O . LYS A 1 268 ? 60.699 -1.394 -87.494 1.00 94.56 268 LYS A O 1
ATOM 2166 N N . ALA A 1 269 ? 58.578 -1.078 -86.813 1.00 92.19 269 ALA A N 1
ATOM 2167 C CA . ALA A 1 269 ? 58.016 -0.825 -88.135 1.00 92.19 269 ALA A CA 1
ATOM 2168 C C . ALA A 1 269 ? 58.656 0.405 -88.798 1.00 92.19 269 ALA A C 1
ATOM 2170 O O . ALA A 1 269 ? 59.094 0.316 -89.943 1.00 92.19 269 ALA A O 1
ATOM 2171 N N . LYS A 1 270 ? 58.831 1.516 -88.068 1.00 93.12 270 LYS A N 1
ATOM 2172 C CA . LYS A 1 270 ? 59.553 2.710 -88.545 1.00 93.12 270 LYS A CA 1
ATOM 2173 C C . LYS A 1 270 ? 60.998 2.394 -88.932 1.00 93.12 270 LYS A C 1
ATOM 2175 O O . LYS A 1 270 ? 61.469 2.871 -89.961 1.00 93.12 270 LYS A O 1
ATOM 2180 N N . ARG A 1 271 ? 61.712 1.566 -88.154 1.00 91.75 271 ARG A N 1
ATOM 2181 C CA . ARG A 1 271 ? 63.076 1.120 -88.505 1.00 91.75 271 ARG A CA 1
ATOM 2182 C C . ARG A 1 271 ? 63.087 0.302 -89.797 1.00 91.75 271 ARG A C 1
ATOM 2184 O O . ARG A 1 271 ? 63.969 0.506 -90.629 1.00 91.75 271 ARG A O 1
ATOM 2191 N N . VAL A 1 272 ? 62.137 -0.617 -89.969 1.00 91.38 272 VAL A N 1
ATOM 2192 C CA . VAL A 1 272 ? 62.001 -1.419 -91.198 1.00 91.38 272 VAL A CA 1
ATOM 2193 C C . VAL A 1 272 ? 61.645 -0.533 -92.392 1.00 91.38 272 VAL A C 1
ATOM 2195 O O . VAL A 1 272 ? 62.255 -0.677 -93.452 1.00 91.38 272 VAL A O 1
ATOM 2198 N N . HIS A 1 273 ? 60.725 0.415 -92.217 1.00 89.88 273 HIS A N 1
ATOM 2199 C CA . HIS A 1 273 ? 60.342 1.372 -93.249 1.00 89.88 273 HIS A CA 1
ATOM 2200 C C . HIS A 1 273 ? 61.538 2.222 -93.686 1.00 89.88 273 HIS A C 1
ATOM 2202 O O . HIS A 1 273 ? 61.887 2.194 -94.859 1.00 89.88 273 HIS A O 1
ATOM 2208 N N . LYS A 1 274 ? 62.274 2.824 -92.742 1.00 90.75 274 LYS A N 1
ATOM 2209 C CA . LYS A 1 274 ? 63.493 3.599 -93.031 1.00 90.75 274 LYS A CA 1
ATOM 2210 C C . LYS A 1 274 ? 64.568 2.776 -93.751 1.00 90.75 274 LYS A C 1
ATOM 2212 O O . LYS A 1 274 ? 65.224 3.274 -94.659 1.00 90.75 274 LYS A O 1
ATOM 2217 N N . LYS A 1 275 ? 64.763 1.503 -93.374 1.00 87.25 275 LYS A N 1
ATOM 2218 C CA . LYS A 1 275 ? 65.666 0.588 -94.102 1.00 87.25 275 LYS A CA 1
ATOM 2219 C C . LYS A 1 275 ? 65.185 0.332 -95.531 1.00 87.25 275 LYS A C 1
ATOM 2221 O O . LYS A 1 275 ? 66.010 0.219 -96.431 1.00 87.25 275 LYS A O 1
ATOM 2226 N N . SER A 1 276 ? 63.877 0.206 -95.727 1.00 84.25 276 SER A N 1
ATOM 2227 C CA . SER A 1 276 ? 63.269 -0.041 -97.037 1.00 84.25 276 SER A CA 1
ATOM 2228 C C . SER A 1 276 ? 63.329 1.199 -97.928 1.00 84.25 276 SER A C 1
ATOM 2230 O O . SER A 1 276 ? 63.716 1.069 -99.079 1.00 84.25 276 SER A O 1
ATOM 2232 N N . GLU A 1 277 ? 63.068 2.395 -97.393 1.00 83.38 277 GLU A N 1
ATOM 2233 C CA . GLU A 1 277 ? 63.324 3.671 -98.079 1.00 83.38 277 GLU A CA 1
ATOM 2234 C C . GLU A 1 277 ? 64.804 3.822 -98.439 1.00 83.38 277 GLU A C 1
ATOM 2236 O O . GLU A 1 277 ? 65.128 4.186 -99.561 1.00 83.38 277 GLU A O 1
ATOM 2241 N N . GLY A 1 278 ? 65.717 3.467 -97.527 1.00 79.25 278 GLY A N 1
ATOM 2242 C CA . GLY A 1 278 ? 67.150 3.442 -97.816 1.00 79.25 278 GLY A CA 1
ATOM 2243 C C . GLY A 1 278 ? 67.494 2.511 -98.981 1.00 79.25 278 GLY A C 1
ATOM 2244 O O . GLY A 1 278 ? 68.266 2.893 -99.850 1.00 79.25 278 GLY A O 1
ATOM 2245 N N . LYS A 1 279 ? 66.888 1.317 -99.048 1.00 77.31 279 LYS A N 1
ATOM 2246 C CA . LYS A 1 279 ? 67.032 0.410 -100.199 1.00 77.31 279 LYS A CA 1
ATOM 2247 C C . LYS A 1 279 ? 66.408 0.976 -101.472 1.00 77.31 279 LYS A C 1
ATOM 2249 O O . LYS A 1 279 ? 67.000 0.801 -102.526 1.00 77.31 279 LYS A O 1
ATOM 2254 N N . LEU A 1 280 ? 65.250 1.628 -101.392 1.00 71.19 280 LEU A N 1
ATOM 2255 C CA . LEU A 1 280 ? 64.591 2.244 -102.545 1.00 71.19 280 LEU A CA 1
ATOM 2256 C C . LEU A 1 280 ? 65.439 3.392 -103.112 1.00 71.19 280 LEU A C 1
ATOM 2258 O O . LEU A 1 280 ? 65.608 3.477 -104.319 1.00 71.19 280 LEU A O 1
ATOM 2262 N N . ASN A 1 281 ? 66.048 4.198 -102.240 1.00 67.69 281 ASN A N 1
ATOM 2263 C CA . ASN A 1 281 ? 66.939 5.293 -102.625 1.00 67.69 281 ASN A CA 1
ATOM 2264 C C . ASN A 1 281 ? 68.318 4.805 -103.110 1.00 67.69 281 ASN A C 1
ATOM 2266 O O . ASN A 1 281 ? 68.904 5.446 -103.972 1.00 67.69 281 ASN A O 1
ATOM 2270 N N . ASN A 1 282 ? 68.834 3.681 -102.588 1.00 62.66 282 ASN A N 1
ATOM 2271 C CA . ASN A 1 282 ? 70.086 3.055 -103.054 1.00 62.66 282 ASN A CA 1
ATOM 2272 C C . ASN A 1 282 ? 69.901 2.089 -104.231 1.00 62.66 282 ASN A C 1
ATOM 2274 O O . ASN A 1 282 ? 70.888 1.571 -104.753 1.00 62.66 282 ASN A O 1
ATOM 2278 N N . THR A 1 283 ? 68.667 1.789 -104.627 1.00 60.84 283 THR A N 1
ATOM 2279 C CA . THR A 1 283 ? 68.425 1.066 -105.870 1.00 60.84 283 THR A CA 1
ATOM 2280 C C . THR A 1 283 ? 68.527 2.104 -106.971 1.00 60.84 283 THR A C 1
ATOM 2282 O O . THR A 1 283 ? 67.554 2.797 -107.259 1.00 60.84 283 THR A O 1
ATOM 2285 N N . GLU A 1 284 ? 69.717 2.243 -107.557 1.00 59.09 284 GLU A N 1
ATOM 2286 C CA . GLU A 1 284 ? 69.877 2.916 -108.843 1.00 59.09 284 GLU A CA 1
ATOM 2287 C C . GLU A 1 284 ? 68.954 2.212 -109.839 1.00 59.09 284 GLU A C 1
ATOM 2289 O O . GLU A 1 284 ? 69.233 1.123 -110.342 1.00 59.09 284 GLU A O 1
ATOM 2294 N N . MET A 1 285 ? 6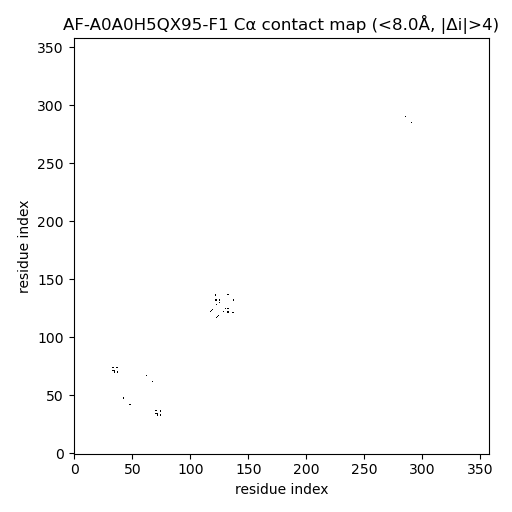7.777 2.800 -110.036 1.00 61.34 285 MET A N 1
ATOM 2295 C CA . MET A 1 285 ? 66.826 2.368 -111.041 1.00 61.34 285 MET A CA 1
ATOM 2296 C C . MET A 1 285 ? 67.552 2.472 -112.388 1.00 61.34 285 MET A C 1
ATOM 2298 O O . MET A 1 285 ? 67.999 3.577 -112.708 1.00 61.34 285 MET A O 1
ATOM 2302 N N . PRO A 1 286 ? 67.728 1.366 -113.145 1.00 62.84 286 PRO A N 1
ATOM 2303 C CA . PRO A 1 286 ? 68.534 1.380 -114.360 1.00 62.84 286 PRO A CA 1
ATOM 2304 C C . PRO A 1 286 ? 68.119 2.538 -115.264 1.00 62.84 286 PRO A C 1
ATOM 2306 O O . PRO A 1 286 ? 66.941 2.675 -115.610 1.00 62.84 286 PRO A O 1
ATOM 2309 N N . HIS A 1 287 ? 69.072 3.412 -115.586 1.00 70.06 287 HIS A N 1
ATOM 2310 C CA . HIS A 1 287 ? 68.782 4.642 -116.304 1.00 70.06 287 HIS A CA 1
ATOM 2311 C C . HIS A 1 287 ? 68.293 4.278 -117.713 1.00 70.06 287 HIS A C 1
ATOM 2313 O O . HIS A 1 287 ? 68.848 3.392 -118.361 1.00 70.06 287 HIS A O 1
ATOM 2319 N N . ILE A 1 288 ? 67.265 4.966 -118.231 1.00 72.44 288 ILE A N 1
ATOM 2320 C CA . ILE A 1 288 ? 66.701 4.697 -119.575 1.00 72.44 288 ILE A CA 1
ATOM 2321 C C . ILE A 1 288 ? 67.807 4.701 -120.641 1.00 72.44 288 ILE A C 1
ATOM 2323 O O . ILE A 1 288 ? 67.756 3.946 -121.608 1.00 72.44 288 ILE A O 1
ATOM 2327 N N . PHE A 1 289 ? 68.833 5.526 -120.430 1.00 73.44 289 PHE A N 1
ATOM 2328 C CA . PHE A 1 289 ? 69.998 5.605 -121.299 1.00 73.44 289 PHE A CA 1
ATOM 2329 C C . PHE A 1 289 ? 70.798 4.295 -121.362 1.00 73.44 289 PHE A C 1
ATOM 2331 O O . PHE A 1 289 ? 71.183 3.901 -122.457 1.00 73.44 289 PHE A O 1
ATOM 2338 N N . ASP A 1 290 ? 70.967 3.576 -120.250 1.00 75.69 290 ASP A N 1
ATOM 2339 C CA . ASP A 1 290 ? 71.662 2.282 -120.231 1.00 75.69 290 ASP A CA 1
ATOM 2340 C C . ASP A 1 290 ? 70.869 1.227 -121.005 1.00 75.69 290 ASP A C 1
ATOM 2342 O O . ASP A 1 290 ? 71.433 0.469 -121.792 1.00 75.69 290 ASP A O 1
ATOM 2346 N N . TYR A 1 291 ? 69.539 1.231 -120.863 1.00 79.06 291 TYR A N 1
ATOM 2347 C CA . TYR A 1 291 ? 68.662 0.367 -121.655 1.00 79.06 291 TYR A CA 1
ATOM 2348 C C . TYR A 1 291 ? 68.739 0.703 -123.152 1.00 79.06 291 TYR A C 1
ATOM 2350 O O . TYR A 1 291 ? 68.853 -0.187 -123.994 1.00 79.06 291 TYR A O 1
ATOM 2358 N N . VAL A 1 292 ? 68.737 1.991 -123.506 1.00 80.38 292 VAL A N 1
ATOM 2359 C CA . VAL A 1 292 ? 68.879 2.452 -124.896 1.00 80.38 292 VAL A CA 1
ATOM 2360 C C . VAL A 1 292 ? 70.261 2.108 -125.460 1.00 80.38 292 VAL A C 1
ATOM 2362 O O . VAL A 1 292 ? 70.362 1.700 -126.618 1.00 80.38 292 VAL A O 1
ATOM 2365 N N . GLN A 1 293 ? 71.319 2.212 -124.658 1.00 79.88 293 GLN A N 1
ATOM 2366 C CA . GLN A 1 293 ? 72.678 1.861 -125.055 1.00 79.88 293 GLN A CA 1
ATOM 2367 C C . GLN A 1 293 ? 72.807 0.358 -125.313 1.00 79.88 293 GLN A C 1
ATOM 2369 O O . GLN A 1 293 ? 73.291 -0.020 -126.386 1.00 79.88 293 GLN A O 1
ATOM 2374 N N . GLN A 1 294 ? 72.276 -0.477 -124.412 1.00 80.50 294 GLN A N 1
ATOM 2375 C CA . GLN A 1 294 ? 72.186 -1.930 -124.590 1.00 80.50 294 GLN A CA 1
ATOM 2376 C C . GLN A 1 294 ? 71.358 -2.294 -125.832 1.00 80.50 294 GLN A C 1
ATOM 2378 O O . GLN A 1 294 ? 71.764 -3.141 -126.627 1.00 80.50 294 GLN A O 1
ATOM 2383 N N . MET A 1 295 ? 70.240 -1.605 -126.079 1.00 82.50 295 MET A N 1
ATOM 2384 C CA . MET A 1 295 ? 69.442 -1.801 -127.295 1.00 82.50 295 MET A CA 1
ATOM 2385 C C . MET A 1 295 ? 70.197 -1.389 -128.568 1.00 82.50 295 MET A C 1
ATOM 2387 O O . MET A 1 295 ? 70.100 -2.078 -129.586 1.00 82.50 295 MET A O 1
ATOM 2391 N N . SER A 1 296 ? 70.991 -0.314 -128.532 1.00 80.62 296 SER A N 1
ATOM 2392 C CA . SER A 1 296 ? 71.846 0.084 -129.660 1.00 80.62 296 SER A CA 1
ATOM 2393 C C . SER A 1 296 ? 72.954 -0.942 -129.924 1.00 80.62 296 SER A C 1
ATOM 2395 O O . SER A 1 296 ? 73.268 -1.231 -131.080 1.00 80.62 296 SER A O 1
ATOM 2397 N N . GLU A 1 297 ? 73.530 -1.531 -128.871 1.00 83.81 297 GLU A N 1
ATOM 2398 C CA . GLU A 1 297 ? 74.524 -2.601 -128.987 1.00 83.81 297 GLU A CA 1
ATOM 2399 C C . GLU A 1 297 ? 73.916 -3.856 -129.602 1.00 83.81 297 GLU A C 1
ATOM 2401 O O . GLU A 1 297 ? 74.498 -4.417 -130.531 1.00 83.81 297 GLU A O 1
ATOM 2406 N N . ILE A 1 298 ? 72.706 -4.238 -129.184 1.00 84.00 298 ILE A N 1
ATOM 2407 C CA . ILE A 1 298 ? 71.956 -5.338 -129.801 1.00 84.00 298 ILE A CA 1
ATOM 2408 C C . ILE A 1 298 ? 71.731 -5.065 -131.293 1.00 84.00 298 ILE A C 1
ATOM 2410 O O . ILE A 1 298 ? 71.972 -5.947 -132.120 1.00 84.00 298 ILE A O 1
ATOM 2414 N N . GLN A 1 299 ? 71.337 -3.845 -131.668 1.00 85.69 299 GLN A N 1
ATOM 2415 C CA . GLN A 1 299 ? 71.150 -3.477 -133.076 1.00 85.69 299 GLN A CA 1
ATOM 2416 C C . GLN A 1 299 ? 72.462 -3.518 -133.875 1.00 85.69 299 GLN A C 1
ATOM 2418 O O . GLN A 1 299 ? 72.484 -4.043 -134.993 1.00 85.69 299 GLN A O 1
ATOM 2423 N N . LYS A 1 300 ? 73.573 -3.020 -133.313 1.00 84.31 300 LYS A N 1
ATOM 2424 C CA . LYS A 1 300 ? 74.906 -3.103 -133.938 1.00 84.31 300 LYS A CA 1
ATOM 2425 C C . LYS A 1 300 ? 75.337 -4.554 -134.136 1.00 84.31 300 LYS A C 1
ATOM 2427 O O . LYS A 1 300 ? 75.788 -4.907 -135.227 1.00 84.31 300 LYS A O 1
ATOM 2432 N N . LEU A 1 301 ? 75.163 -5.401 -133.123 1.00 84.75 301 LEU A N 1
ATOM 2433 C CA . LEU A 1 301 ? 75.491 -6.825 -133.188 1.00 84.75 301 LEU A CA 1
ATOM 2434 C C . LEU A 1 301 ? 74.608 -7.562 -134.206 1.00 84.75 301 LEU A C 1
ATOM 2436 O O . LEU A 1 301 ? 75.123 -8.347 -135.000 1.00 84.75 301 LEU A O 1
ATOM 2440 N N . GLN A 1 302 ? 73.310 -7.253 -134.285 1.00 83.62 302 GLN A N 1
ATOM 2441 C CA . GLN A 1 302 ? 72.419 -7.791 -135.321 1.00 83.62 302 GLN A CA 1
ATOM 2442 C C . GLN A 1 302 ? 72.828 -7.356 -136.737 1.00 83.62 302 GLN A C 1
ATOM 2444 O O . GLN A 1 302 ? 72.792 -8.165 -137.670 1.00 83.62 302 GLN A O 1
ATOM 2449 N N . ALA A 1 303 ? 73.247 -6.101 -136.921 1.00 82.19 303 ALA A N 1
ATOM 2450 C CA . ALA A 1 303 ? 73.747 -5.606 -138.204 1.00 82.19 303 ALA A CA 1
ATOM 2451 C C . ALA A 1 303 ? 75.064 -6.292 -138.609 1.00 82.19 303 ALA A C 1
ATOM 2453 O O . ALA A 1 303 ? 75.236 -6.682 -139.771 1.00 82.19 303 ALA A O 1
ATOM 2454 N N . GLN A 1 304 ? 75.973 -6.507 -137.654 1.00 83.62 304 GLN A N 1
ATOM 2455 C CA . GLN A 1 304 ? 77.192 -7.285 -137.875 1.00 83.62 304 GLN A CA 1
ATOM 2456 C C . GLN A 1 304 ? 76.864 -8.738 -138.233 1.00 83.62 304 GLN A C 1
ATOM 2458 O O . GLN A 1 304 ? 77.415 -9.253 -139.206 1.00 83.62 304 GLN A O 1
ATOM 2463 N N . MET A 1 305 ? 75.917 -9.371 -137.535 1.00 82.94 305 MET A N 1
ATOM 2464 C CA . MET A 1 305 ? 75.473 -10.735 -137.829 1.00 82.94 305 MET A CA 1
ATOM 2465 C C . MET A 1 305 ? 74.937 -10.856 -139.262 1.00 82.94 305 MET A C 1
ATOM 2467 O O . MET A 1 305 ? 75.404 -11.713 -140.009 1.00 82.94 305 MET A O 1
ATOM 2471 N N . LYS A 1 306 ? 74.051 -9.945 -139.697 1.00 84.31 306 LYS A N 1
ATOM 2472 C CA . LYS A 1 306 ? 73.550 -9.897 -141.087 1.00 84.31 306 LYS A CA 1
ATOM 2473 C C . LYS A 1 306 ? 74.666 -9.683 -142.112 1.00 84.31 306 LYS A C 1
ATOM 2475 O O . LYS A 1 306 ? 74.646 -10.288 -143.183 1.00 84.31 306 LYS A O 1
ATOM 2480 N N . THR A 1 307 ? 75.650 -8.841 -141.797 1.00 82.62 307 THR A N 1
ATOM 2481 C CA . THR A 1 307 ? 76.802 -8.589 -142.678 1.00 82.62 307 THR A CA 1
ATOM 2482 C C . THR A 1 307 ? 77.655 -9.845 -142.846 1.00 82.62 307 THR A C 1
ATOM 2484 O O . THR A 1 307 ? 78.044 -10.182 -143.965 1.00 82.62 307 THR A O 1
ATOM 2487 N N . TRP A 1 308 ? 77.917 -10.568 -141.756 1.00 82.19 308 TRP A N 1
ATOM 2488 C CA . TRP A 1 308 ? 78.635 -11.840 -141.802 1.00 82.19 308 TRP A CA 1
ATOM 2489 C C . TRP A 1 308 ? 77.846 -12.923 -142.539 1.00 82.19 308 TRP A C 1
ATOM 2491 O O . TRP A 1 308 ? 78.438 -13.623 -143.356 1.00 82.19 308 TRP A O 1
ATOM 2501 N N . GLN A 1 309 ? 76.524 -12.984 -142.357 1.00 80.19 309 GLN A N 1
ATOM 2502 C CA . GLN A 1 309 ? 75.627 -13.873 -143.106 1.00 80.19 309 GLN A CA 1
ATOM 2503 C C . GLN A 1 309 ? 75.694 -13.617 -144.620 1.00 80.19 309 GLN A C 1
ATOM 2505 O O . GLN A 1 309 ? 75.810 -14.541 -145.422 1.00 80.19 309 GLN A O 1
ATOM 2510 N N . ARG A 1 310 ? 75.713 -12.343 -145.025 1.00 80.19 310 ARG A N 1
ATOM 2511 C CA . ARG A 1 310 ? 75.841 -11.957 -146.436 1.00 80.19 310 ARG A CA 1
ATOM 2512 C C . ARG A 1 310 ? 77.230 -12.278 -147.001 1.00 80.19 310 ARG A C 1
ATOM 2514 O O . ARG A 1 310 ? 77.348 -12.676 -148.158 1.00 80.19 310 ARG A O 1
ATOM 2521 N N . LYS A 1 311 ? 78.294 -12.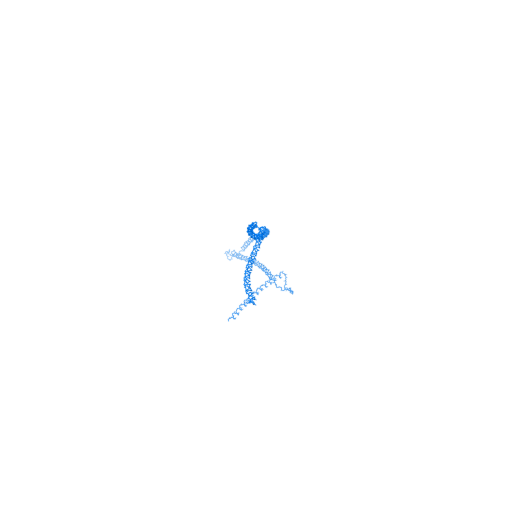154 -146.195 1.00 81.50 311 LYS A N 1
ATOM 2522 C CA . LYS A 1 311 ? 79.660 -12.552 -146.587 1.00 81.50 311 LYS A CA 1
ATOM 2523 C C . LYS A 1 311 ? 79.791 -14.069 -146.771 1.00 81.50 311 LYS A C 1
ATOM 2525 O O . LYS A 1 311 ? 80.445 -14.494 -147.724 1.00 81.50 311 LYS A O 1
ATOM 2530 N N . THR A 1 312 ? 79.164 -14.885 -145.921 1.00 77.94 312 THR A N 1
ATOM 2531 C CA . THR A 1 312 ? 79.161 -16.350 -146.081 1.00 77.94 312 THR A CA 1
ATOM 2532 C C . THR A 1 312 ? 78.337 -16.803 -147.285 1.00 77.94 312 THR A C 1
ATOM 2534 O O . THR A 1 312 ? 78.786 -17.694 -148.009 1.00 77.94 312 THR A O 1
ATOM 2537 N N . GLU A 1 313 ? 77.209 -16.153 -147.585 1.00 77.56 313 GLU A N 1
ATOM 2538 C CA . GLU A 1 313 ? 76.446 -16.410 -148.818 1.00 77.56 313 GLU A CA 1
ATOM 2539 C C . GLU A 1 313 ? 77.255 -16.086 -150.084 1.00 77.56 313 GLU A C 1
ATOM 2541 O O . GLU A 1 313 ? 77.329 -16.910 -150.999 1.00 77.56 313 GLU A O 1
ATOM 2546 N N . ILE A 1 314 ? 77.935 -14.933 -150.130 1.00 74.00 314 ILE A N 1
ATOM 2547 C CA . ILE A 1 314 ? 78.789 -14.549 -151.270 1.00 74.00 314 ILE A CA 1
ATOM 2548 C C . ILE A 1 314 ? 79.959 -15.535 -151.437 1.00 74.00 314 ILE A C 1
ATOM 2550 O O . ILE A 1 314 ? 80.277 -15.931 -152.563 1.00 74.00 314 ILE A O 1
ATOM 2554 N N . ALA A 1 315 ? 80.564 -16.001 -150.339 1.00 72.12 315 ALA A N 1
ATOM 2555 C CA . ALA A 1 315 ? 81.610 -17.022 -150.382 1.00 72.12 315 ALA A CA 1
ATOM 2556 C C . ALA A 1 315 ? 81.088 -18.381 -150.901 1.00 72.12 315 ALA A C 1
ATOM 2558 O O . ALA A 1 315 ? 81.755 -19.030 -151.714 1.00 72.12 315 ALA A O 1
ATOM 2559 N N . GLN A 1 316 ? 79.878 -18.797 -150.506 1.00 73.31 316 GLN A N 1
ATOM 2560 C CA . GLN A 1 316 ? 79.242 -20.023 -151.004 1.00 73.31 316 GLN A CA 1
ATOM 2561 C C . GLN A 1 316 ? 78.878 -19.941 -152.492 1.00 73.31 316 GLN A C 1
ATOM 2563 O O . GLN A 1 316 ? 79.113 -20.903 -153.232 1.00 73.31 316 GLN A O 1
ATOM 2568 N N . ILE A 1 317 ? 78.341 -18.808 -152.954 1.00 72.19 317 ILE A N 1
ATOM 2569 C CA . ILE A 1 317 ? 78.022 -18.588 -154.372 1.00 72.19 317 ILE A CA 1
ATOM 2570 C C . ILE A 1 317 ? 79.316 -18.582 -155.202 1.00 72.19 317 ILE A C 1
ATOM 2572 O O . ILE A 1 317 ? 79.395 -19.282 -156.212 1.00 72.19 317 ILE A O 1
ATOM 2576 N N . GLY A 1 318 ? 80.378 -17.914 -154.734 1.00 70.44 318 GLY A N 1
ATOM 2577 C CA . GLY A 1 318 ? 81.693 -17.920 -155.387 1.00 70.44 318 GLY A CA 1
ATOM 2578 C C . GLY A 1 318 ? 82.322 -19.317 -155.509 1.00 70.44 318 GLY A C 1
ATOM 2579 O O . GLY A 1 318 ? 82.885 -19.663 -156.553 1.00 70.44 318 GLY A O 1
ATOM 2580 N N . ALA A 1 319 ? 82.178 -20.162 -154.484 1.00 70.56 319 ALA A N 1
ATOM 2581 C CA . ALA A 1 319 ? 82.662 -21.544 -154.508 1.00 70.56 319 ALA A CA 1
ATOM 2582 C C . ALA A 1 319 ? 81.870 -22.439 -155.486 1.00 70.56 319 ALA A C 1
ATOM 2584 O O . ALA A 1 319 ? 82.461 -23.280 -156.173 1.00 70.56 319 ALA A O 1
ATOM 2585 N N . LYS A 1 320 ? 80.547 -22.236 -155.606 1.00 67.75 320 LYS A N 1
ATOM 2586 C CA . LYS A 1 320 ? 79.690 -22.964 -156.562 1.00 67.75 320 LYS A CA 1
ATOM 2587 C C . LYS A 1 320 ? 80.010 -22.599 -158.019 1.00 67.75 320 LYS A C 1
ATOM 2589 O O . LYS A 1 320 ? 80.083 -23.493 -158.865 1.00 67.75 320 LYS A O 1
ATOM 2594 N N . THR A 1 321 ? 80.297 -21.331 -158.313 1.00 64.94 321 THR A N 1
ATOM 2595 C CA . THR A 1 321 ? 80.632 -20.867 -159.675 1.00 64.94 321 THR A CA 1
ATOM 2596 C C . THR A 1 321 ? 82.003 -21.374 -160.146 1.00 64.94 321 THR A C 1
ATOM 2598 O O . THR A 1 321 ? 82.130 -21.835 -161.283 1.00 64.94 321 THR A O 1
ATOM 2601 N N . LYS A 1 322 ? 83.015 -21.416 -159.260 1.00 68.00 322 LYS A N 1
ATOM 2602 C CA . LYS A 1 322 ? 84.342 -21.992 -159.574 1.00 68.00 322 LYS A CA 1
ATOM 2603 C C . LYS A 1 322 ? 84.300 -23.506 -159.838 1.00 68.00 322 LYS A C 1
ATOM 2605 O O . LYS A 1 322 ? 85.028 -23.984 -160.709 1.00 68.00 322 LYS A O 1
ATOM 2610 N N . LYS A 1 323 ? 83.431 -24.265 -159.152 1.00 66.44 323 LYS A N 1
ATOM 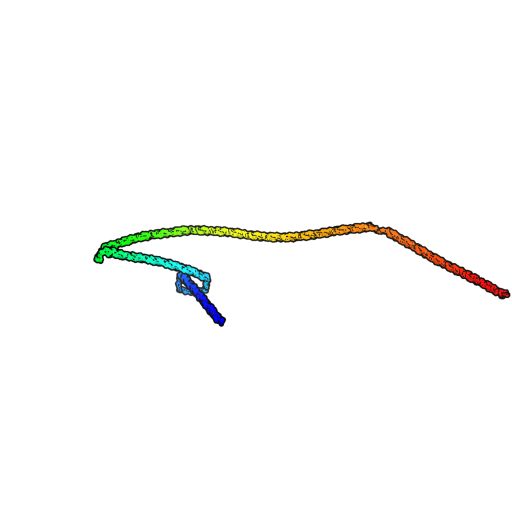2611 C CA . LYS A 1 323 ? 83.204 -25.696 -159.455 1.00 66.44 323 LYS A CA 1
ATOM 2612 C C . LYS A 1 323 ? 82.587 -25.901 -160.847 1.00 66.44 323 LYS A C 1
ATOM 2614 O O . LYS A 1 323 ? 83.002 -26.808 -161.563 1.00 66.44 323 LYS A O 1
ATOM 2619 N N . LYS A 1 324 ? 81.661 -25.026 -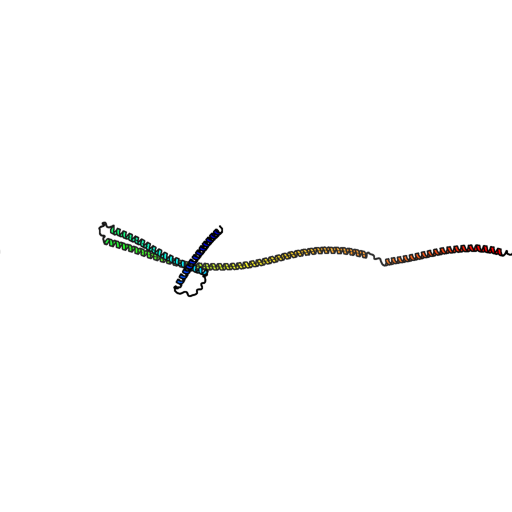161.263 1.00 64.38 324 LYS A N 1
ATOM 2620 C CA . LYS A 1 324 ? 80.981 -25.100 -162.571 1.00 64.38 324 LYS A CA 1
ATOM 2621 C C . LYS A 1 324 ? 81.909 -24.754 -163.751 1.00 64.38 324 LYS A C 1
ATOM 2623 O O . LYS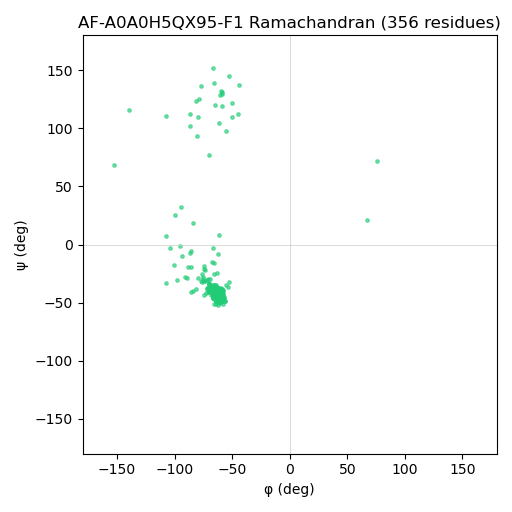 A 1 324 ? 81.853 -25.420 -164.781 1.00 64.38 324 LYS A O 1
ATOM 2628 N N . GLN A 1 325 ? 82.819 -23.787 -163.579 1.00 62.41 325 GLN A N 1
ATOM 2629 C CA . GLN A 1 325 ? 83.834 -23.434 -164.588 1.00 62.41 325 GLN A CA 1
ATOM 2630 C C . GLN A 1 325 ? 84.887 -24.534 -164.813 1.00 62.41 325 GLN A C 1
ATOM 2632 O O . GLN A 1 325 ? 85.267 -24.777 -165.957 1.00 62.41 325 GLN A O 1
ATOM 2637 N N . LYS A 1 326 ? 85.326 -25.243 -163.760 1.00 64.06 326 LYS A N 1
ATOM 2638 C CA . LYS A 1 326 ? 86.245 -26.392 -163.911 1.00 64.06 326 LYS A CA 1
ATOM 2639 C C . LYS A 1 326 ? 85.608 -27.559 -164.681 1.00 64.06 326 LYS A C 1
ATOM 2641 O O . LYS A 1 326 ? 86.294 -28.200 -165.469 1.00 64.06 326 LYS A O 1
ATOM 2646 N N . PHE A 1 327 ? 84.305 -27.790 -164.508 1.00 65.75 327 PHE A N 1
ATOM 2647 C CA . PHE A 1 327 ? 83.573 -28.847 -165.215 1.00 65.75 327 PHE A CA 1
ATOM 2648 C C . PHE A 1 327 ? 83.386 -28.544 -166.715 1.00 65.75 327 PHE A C 1
ATOM 2650 O O . PHE A 1 327 ? 83.590 -29.419 -167.550 1.00 65.75 327 PHE A O 1
ATOM 2657 N N . GLN A 1 328 ? 83.083 -27.293 -167.085 1.00 61.81 328 GLN A N 1
ATOM 2658 C CA . GLN A 1 328 ? 82.914 -26.906 -168.496 1.00 61.81 328 GLN A CA 1
ATOM 2659 C C . GLN A 1 328 ? 84.226 -26.875 -169.298 1.00 61.81 328 GLN A C 1
ATOM 2661 O O . GLN A 1 328 ? 84.198 -27.137 -170.499 1.00 61.81 328 GLN A O 1
ATOM 2666 N N . LYS A 1 329 ? 85.372 -26.596 -168.658 1.00 64.56 329 LYS A N 1
ATOM 2667 C CA . LYS A 1 329 ? 86.684 -26.627 -169.329 1.00 64.56 329 LYS A CA 1
ATOM 2668 C C . LYS A 1 329 ? 87.111 -28.061 -169.682 1.00 64.56 329 LYS A C 1
ATOM 2670 O O . LYS A 1 329 ? 87.522 -28.306 -170.806 1.00 64.56 329 LYS A O 1
ATOM 2675 N N . SER A 1 330 ? 86.860 -29.022 -168.786 1.00 61.56 330 SER A N 1
ATOM 2676 C CA . SER A 1 330 ? 87.136 -30.448 -169.027 1.00 61.56 330 SER A CA 1
ATOM 2677 C C . SER A 1 330 ? 86.283 -31.073 -170.145 1.00 61.56 330 SER A C 1
ATOM 2679 O O . SER A 1 330 ? 86.708 -32.063 -170.732 1.00 61.56 330 SER A O 1
ATOM 2681 N N . LEU A 1 331 ? 85.094 -30.528 -170.444 1.00 60.97 331 LEU A N 1
ATOM 2682 C CA . LEU A 1 331 ? 84.245 -31.004 -171.548 1.00 60.97 331 LEU A CA 1
ATOM 2683 C C . LEU A 1 331 ? 84.688 -30.483 -172.926 1.00 60.97 331 LEU A C 1
ATOM 2685 O O . LEU A 1 331 ? 84.455 -31.167 -173.920 1.00 60.97 331 LEU A O 1
ATOM 2689 N N . ARG A 1 332 ? 85.312 -29.297 -173.003 1.00 62.19 332 ARG A N 1
ATOM 2690 C CA . ARG A 1 332 ? 85.835 -28.743 -174.268 1.00 62.19 332 ARG A CA 1
ATOM 2691 C C . ARG A 1 332 ? 87.112 -29.455 -174.705 1.00 62.19 332 ARG A C 1
ATOM 2693 O O . ARG A 1 332 ? 87.183 -29.903 -175.843 1.00 62.19 332 ARG A O 1
ATOM 2700 N N . ASP A 1 333 ? 88.023 -29.706 -173.768 1.00 61.34 333 ASP A N 1
ATOM 2701 C CA . ASP A 1 333 ? 89.284 -30.405 -174.053 1.00 61.34 333 ASP A CA 1
ATOM 2702 C C . ASP A 1 333 ? 89.055 -31.862 -174.538 1.00 61.34 333 ASP A C 1
ATOM 2704 O O . ASP A 1 333 ? 89.863 -32.412 -175.284 1.00 61.34 333 ASP A O 1
ATOM 2708 N N . HIS A 1 334 ? 87.916 -32.484 -174.191 1.00 60.81 334 HIS A N 1
ATOM 2709 C CA . HIS A 1 334 ? 87.538 -33.831 -174.650 1.00 60.81 334 HIS A CA 1
ATOM 2710 C C . HIS A 1 334 ? 86.812 -33.848 -176.016 1.00 60.81 334 HIS A C 1
ATOM 2712 O O . HIS A 1 334 ? 86.757 -34.894 -176.673 1.00 60.81 334 HIS A O 1
ATOM 2718 N N . ALA A 1 335 ? 86.248 -32.716 -176.455 1.00 61.28 335 ALA A N 1
ATOM 2719 C CA . ALA A 1 335 ? 85.583 -32.578 -177.754 1.00 61.28 335 ALA A CA 1
ATOM 2720 C C . ALA A 1 335 ? 86.597 -32.343 -178.889 1.00 61.28 335 ALA A C 1
ATOM 2722 O O . ALA A 1 335 ? 86.470 -32.952 -179.953 1.00 61.28 335 ALA A O 1
ATOM 2723 N N . ASP A 1 336 ? 87.651 -31.568 -178.622 1.00 60.84 336 ASP A N 1
ATOM 2724 C CA . ASP A 1 336 ? 88.687 -31.227 -179.607 1.00 60.84 336 ASP A CA 1
ATOM 2725 C C . ASP A 1 336 ? 89.644 -32.403 -179.911 1.00 60.84 336 ASP A C 1
ATOM 2727 O O . ASP A 1 336 ? 90.211 -32.495 -181.000 1.00 60.84 336 ASP A O 1
ATOM 2731 N N . LEU A 1 337 ? 89.754 -33.389 -179.007 1.00 58.81 337 LEU A N 1
ATOM 2732 C CA . LEU A 1 337 ? 90.478 -34.645 -179.266 1.00 58.81 337 LEU A CA 1
ATOM 2733 C C . LEU A 1 337 ? 89.707 -35.606 -180.200 1.00 58.81 337 LEU A C 1
ATOM 2735 O O . LEU A 1 337 ? 90.304 -36.491 -180.812 1.00 58.81 337 LEU A O 1
ATOM 2739 N N . LYS A 1 338 ? 88.379 -35.449 -180.324 1.00 59.22 338 LYS A N 1
ATOM 2740 C CA . LYS A 1 338 ? 87.500 -36.356 -181.089 1.00 59.22 338 LYS A CA 1
ATOM 2741 C C . LYS A 1 338 ? 87.360 -35.937 -182.559 1.00 59.22 338 LYS A C 1
ATOM 2743 O O . LYS A 1 338 ? 87.197 -36.793 -183.425 1.00 59.22 338 LYS A O 1
ATOM 2748 N N . THR A 1 339 ? 87.489 -34.645 -182.855 1.00 61.03 339 THR A N 1
ATOM 2749 C CA . THR A 1 339 ? 87.584 -34.091 -184.220 1.00 61.03 339 THR A CA 1
ATOM 2750 C C . THR A 1 339 ? 88.947 -34.366 -184.864 1.00 61.03 339 THR A C 1
ATOM 2752 O O . THR A 1 339 ? 89.004 -34.637 -186.063 1.00 61.03 339 THR A O 1
ATOM 2755 N N . ASN A 1 340 ? 90.018 -34.436 -184.063 1.00 55.88 340 ASN A N 1
ATOM 2756 C CA . ASN A 1 340 ? 91.387 -34.741 -184.510 1.00 55.88 340 ASN A CA 1
ATOM 2757 C C . ASN A 1 340 ? 91.572 -36.180 -185.063 1.00 55.88 340 ASN A C 1
ATOM 2759 O O . ASN A 1 340 ? 92.534 -36.450 -185.776 1.00 55.88 340 ASN A O 1
ATOM 2763 N N . ASN A 1 341 ? 90.632 -37.098 -184.799 1.00 55.88 341 ASN A N 1
ATOM 2764 C CA . ASN A 1 341 ? 90.661 -38.470 -185.332 1.00 55.88 341 ASN A CA 1
ATOM 2765 C C . ASN A 1 341 ? 89.740 -38.701 -186.545 1.00 55.88 341 ASN A C 1
ATOM 2767 O O . ASN A 1 341 ? 89.945 -39.667 -187.270 1.00 55.88 341 ASN A O 1
ATOM 2771 N N . LYS A 1 342 ? 88.750 -37.830 -186.799 1.00 57.50 342 LYS A N 1
ATOM 2772 C CA . LYS A 1 342 ? 87.813 -37.986 -187.930 1.00 57.50 342 LYS A CA 1
ATOM 2773 C C . LYS A 1 342 ? 88.375 -37.425 -189.241 1.00 57.50 342 LYS A C 1
ATOM 2775 O O . LYS A 1 342 ? 88.284 -38.072 -190.272 1.00 57.50 342 LYS A O 1
ATOM 2780 N N . LEU A 1 343 ? 89.056 -36.279 -189.185 1.00 58.81 343 LEU A N 1
ATOM 2781 C CA . LEU A 1 343 ? 89.661 -35.657 -190.374 1.00 58.81 343 LEU A CA 1
ATOM 2782 C C . LEU A 1 343 ? 90.854 -36.452 -190.937 1.00 58.81 343 LEU A C 1
ATOM 2784 O O . LEU A 1 343 ? 91.050 -36.472 -192.146 1.00 58.81 343 LEU A O 1
ATOM 2788 N N . LYS A 1 344 ? 91.595 -37.185 -190.091 1.00 58.44 344 LYS A N 1
ATOM 2789 C CA . LYS A 1 344 ? 92.661 -38.102 -190.541 1.00 58.44 344 LYS A CA 1
ATOM 2790 C C . LYS A 1 344 ? 92.139 -39.401 -191.175 1.00 58.44 344 LYS A C 1
ATOM 2792 O O . LYS A 1 344 ? 92.904 -40.063 -191.869 1.00 58.44 344 LYS A O 1
ATOM 2797 N N . ALA A 1 345 ? 90.875 -39.766 -190.944 1.00 55.59 345 ALA A N 1
ATOM 2798 C CA . ALA A 1 345 ? 90.237 -40.923 -191.576 1.00 55.59 345 ALA A CA 1
ATOM 2799 C C . ALA A 1 345 ? 89.638 -40.557 -192.950 1.00 55.59 345 ALA A C 1
ATOM 2801 O O . ALA A 1 345 ? 89.840 -41.289 -193.916 1.00 55.59 345 ALA A O 1
ATOM 2802 N N . ASP A 1 346 ? 89.013 -39.381 -193.069 1.00 56.56 346 ASP A N 1
ATOM 2803 C CA . ASP A 1 346 ? 88.332 -38.955 -194.304 1.00 56.56 346 ASP A CA 1
ATOM 2804 C C . ASP A 1 346 ? 89.304 -38.490 -195.418 1.00 56.56 346 ASP A C 1
ATOM 2806 O O . ASP A 1 346 ? 88.991 -38.609 -196.604 1.00 56.56 346 ASP A O 1
ATOM 2810 N N . GLU A 1 347 ? 90.519 -38.023 -195.091 1.00 58.06 347 GLU A N 1
ATOM 2811 C CA . GLU A 1 347 ? 91.562 -37.780 -196.110 1.00 58.06 347 GLU A CA 1
ATOM 2812 C C . GLU A 1 347 ? 92.206 -39.080 -196.629 1.00 58.06 347 GLU A C 1
ATOM 2814 O O . GLU A 1 347 ? 92.601 -39.144 -197.796 1.00 58.06 347 GLU A O 1
ATOM 2819 N N . ALA A 1 348 ? 92.245 -40.145 -195.818 1.00 56.22 348 ALA A N 1
ATOM 2820 C CA . ALA A 1 348 ? 92.706 -41.460 -196.265 1.00 56.22 348 ALA A CA 1
ATOM 2821 C C . ALA A 1 348 ? 91.706 -42.121 -197.236 1.00 56.22 348 ALA A C 1
ATOM 2823 O O . ALA A 1 348 ? 92.127 -42.753 -198.204 1.00 56.22 348 ALA A O 1
ATOM 2824 N N . GLU A 1 349 ? 90.396 -41.914 -197.049 1.00 56.50 349 GLU A N 1
ATOM 2825 C CA . GLU A 1 349 ? 89.360 -42.422 -197.966 1.00 56.50 349 GLU A CA 1
ATOM 2826 C C . GLU A 1 349 ? 89.266 -41.628 -199.281 1.00 56.50 349 GLU A C 1
ATOM 2828 O O . GLU A 1 349 ? 88.977 -42.205 -200.332 1.00 56.50 349 GLU A O 1
ATOM 2833 N N . ARG A 1 350 ? 89.595 -40.328 -199.292 1.00 57.03 350 ARG A N 1
ATOM 2834 C CA . ARG A 1 350 ? 89.615 -39.542 -200.541 1.00 57.03 350 ARG A CA 1
ATOM 2835 C C . ARG A 1 350 ? 90.787 -39.895 -201.462 1.00 57.03 350 ARG A C 1
ATOM 2837 O O . ARG A 1 350 ? 90.621 -39.866 -202.681 1.00 57.03 350 ARG A O 1
ATOM 2844 N N . ASN A 1 351 ? 91.922 -40.319 -200.901 1.00 56.28 351 ASN A N 1
ATOM 2845 C CA . ASN A 1 351 ? 93.028 -40.887 -201.680 1.00 56.28 351 ASN A CA 1
ATOM 2846 C C . ASN A 1 351 ? 92.685 -42.245 -202.323 1.00 56.28 351 ASN A C 1
ATOM 2848 O O . ASN A 1 351 ? 93.367 -42.648 -203.262 1.00 56.28 351 ASN A O 1
ATOM 2852 N N . ALA A 1 352 ? 91.612 -42.921 -201.896 1.00 57.06 352 ALA A N 1
ATOM 2853 C CA . ALA A 1 352 ? 91.156 -44.167 -202.512 1.00 57.06 352 ALA A CA 1
ATOM 2854 C C . ALA A 1 352 ? 90.181 -43.957 -203.694 1.00 57.06 352 ALA A C 1
ATOM 2856 O O . ALA A 1 352 ? 90.049 -44.846 -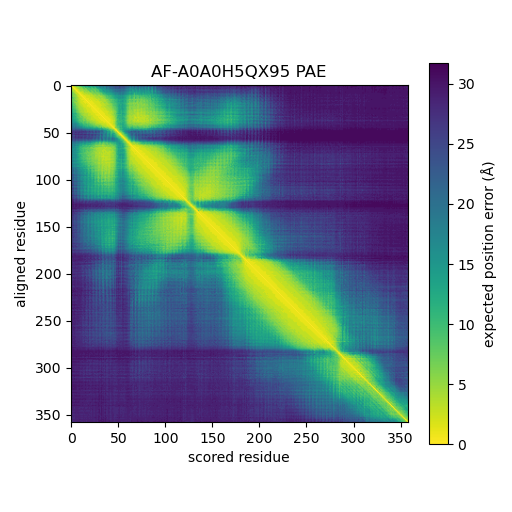204.530 1.00 57.06 352 ALA A O 1
ATOM 2857 N N . GLN A 1 353 ? 89.531 -42.789 -203.827 1.00 56.16 353 GLN A N 1
ATOM 2858 C CA . GLN A 1 353 ? 88.540 -42.535 -204.893 1.00 56.16 353 GLN A CA 1
ATOM 2859 C C . GLN A 1 353 ? 89.093 -41.871 -206.169 1.00 56.16 353 GLN A C 1
ATOM 2861 O O . GLN A 1 353 ? 88.405 -41.877 -207.186 1.00 56.16 353 GLN A O 1
ATOM 2866 N N . TYR A 1 354 ? 90.342 -41.388 -206.182 1.00 52.03 354 TYR A N 1
ATOM 2867 C CA . TYR A 1 354 ? 91.028 -40.983 -207.426 1.00 52.03 354 TYR A CA 1
ATOM 2868 C C . TYR A 1 354 ? 91.932 -42.079 -208.024 1.00 52.03 354 TYR A C 1
ATOM 2870 O O . TYR A 1 354 ? 92.436 -41.923 -209.133 1.00 52.03 354 TYR A O 1
ATOM 2878 N N . ALA A 1 355 ? 92.032 -43.239 -207.364 1.00 51.03 355 ALA A N 1
ATOM 2879 C CA . ALA A 1 355 ? 92.611 -44.474 -207.906 1.00 51.03 355 ALA A CA 1
ATOM 2880 C C . ALA A 1 355 ? 91.537 -45.413 -208.509 1.00 51.03 355 ALA A C 1
ATOM 2882 O O . ALA A 1 355 ? 91.672 -46.629 -208.497 1.00 51.03 355 ALA A O 1
ATOM 2883 N N . SER A 1 356 ? 90.467 -44.831 -209.071 1.00 48.47 356 SER A N 1
ATOM 2884 C CA . SER A 1 356 ? 89.687 -45.420 -210.177 1.00 48.47 356 SER A CA 1
ATOM 2885 C C . SER A 1 356 ? 90.097 -44.808 -211.529 1.00 48.47 356 SER A C 1
ATOM 2887 O O . SER A 1 356 ? 89.321 -44.795 -212.483 1.00 48.47 356 SER A O 1
ATOM 2889 N N . THR A 1 357 ? 91.331 -44.313 -211.598 1.00 52.22 357 THR A N 1
ATOM 2890 C CA . THR A 1 357 ? 92.177 -44.227 -212.793 1.00 52.22 357 THR A CA 1
ATOM 2891 C C . THR A 1 357 ? 93.634 -44.264 -212.322 1.00 52.22 357 THR A C 1
ATOM 2893 O O . THR A 1 357 ? 94.299 -43.233 -212.286 1.00 52.22 357 THR A O 1
ATOM 2896 N N . PHE A 1 358 ? 94.109 -45.391 -211.793 1.00 41.19 358 PHE A N 1
ATOM 2897 C CA . PHE A 1 358 ? 94.739 -46.484 -212.542 1.00 41.19 358 PHE A CA 1
ATOM 2898 C C . PHE A 1 358 ? 95.119 -47.600 -211.564 1.00 41.19 358 PHE A C 1
ATOM 2900 O O . PHE A 1 358 ? 95.615 -47.257 -210.466 1.00 41.19 358 PHE A O 1
#

Radius of gyration: 94.23 Å; Cα contacts (8 Å, |Δi|>4): 22; chains: 1; bounding box: 151×80×298 Å